Protein AF-A0A1C1CEC9-F1 (afdb_monomer)

Organism: NCBI:txid86049

Structure (mmCIF, N/CA/C/O backbone):
data_AF-A0A1C1CEC9-F1
#
_entry.id   AF-A0A1C1CEC9-F1
#
loop_
_atom_site.group_PDB
_atom_site.id
_atom_site.type_symbol
_atom_site.label_atom_id
_atom_site.label_alt_id
_atom_site.label_comp_id
_atom_site.label_asym_id
_atom_site.label_entity_id
_atom_site.label_seq_id
_atom_site.pdbx_PDB_ins_code
_atom_site.Cartn_x
_atom_site.Cartn_y
_atom_site.Cartn_z
_atom_site.occupancy
_atom_site.B_iso_or_equiv
_atom_site.auth_seq_id
_atom_site.auth_comp_id
_atom_site.auth_asym_id
_atom_site.auth_atom_id
_atom_site.pdbx_PDB_model_num
ATOM 1 N N . MET A 1 1 ? -12.506 20.560 -10.978 1.00 58.62 1 MET A N 1
ATOM 2 C CA . MET A 1 1 ? -11.175 20.614 -10.337 1.00 58.62 1 MET A CA 1
ATOM 3 C C . MET A 1 1 ? -11.280 20.771 -8.822 1.00 58.62 1 MET A C 1
ATOM 5 O O . MET A 1 1 ? -10.536 20.079 -8.155 1.00 58.62 1 MET A O 1
ATOM 9 N N . ALA A 1 2 ? -12.219 21.565 -8.280 1.00 67.81 2 ALA A N 1
ATOM 10 C CA . ALA A 1 2 ? -12.343 21.786 -6.827 1.00 67.81 2 ALA A CA 1
ATOM 11 C C . ALA A 1 2 ? -12.728 20.547 -5.975 1.00 67.81 2 ALA A C 1
ATOM 13 O O . ALA A 1 2 ? -12.206 20.386 -4.881 1.00 67.81 2 ALA A O 1
ATOM 14 N N . GLU A 1 3 ? -13.585 19.645 -6.470 1.00 74.62 3 GLU A N 1
ATOM 15 C CA . GLU A 1 3 ? -14.048 18.474 -5.686 1.00 74.62 3 GLU A CA 1
ATOM 16 C C . GLU A 1 3 ? -12.937 17.437 -5.412 1.00 74.62 3 GLU A C 1
ATOM 18 O O . GLU A 1 3 ? -12.853 16.847 -4.342 1.00 74.62 3 GLU A O 1
ATOM 23 N N . LEU A 1 4 ? -12.026 17.223 -6.370 1.00 76.94 4 LEU A N 1
ATOM 24 C CA . LEU A 1 4 ? -10.942 16.244 -6.204 1.00 76.94 4 LEU A CA 1
ATOM 25 C C . LEU A 1 4 ? -9.902 16.706 -5.177 1.00 76.94 4 LEU A C 1
ATOM 27 O O . LEU A 1 4 ? -9.299 15.876 -4.501 1.00 76.94 4 LEU A O 1
ATOM 31 N N . THR A 1 5 ? -9.684 18.018 -5.067 1.00 85.69 5 THR A N 1
ATOM 32 C CA . THR A 1 5 ? -8.756 18.585 -4.086 1.00 85.69 5 THR A CA 1
ATOM 33 C C . THR A 1 5 ? -9.317 18.493 -2.673 1.00 85.69 5 THR A C 1
ATOM 35 O O . THR A 1 5 ? -8.571 18.140 -1.767 1.00 85.69 5 THR A O 1
ATOM 38 N N . THR A 1 6 ? -10.625 18.711 -2.477 1.00 88.69 6 THR A N 1
ATOM 39 C CA . THR A 1 6 ? -11.244 18.614 -1.144 1.00 88.69 6 THR A CA 1
ATOM 40 C C . THR A 1 6 ? -11.177 17.199 -0.584 1.00 88.69 6 THR A C 1
ATOM 42 O O . THR A 1 6 ? -10.795 17.025 0.573 1.00 88.69 6 THR A O 1
ATOM 45 N N . ASP A 1 7 ? -11.459 16.183 -1.404 1.00 87.56 7 ASP A N 1
ATOM 46 C CA . ASP A 1 7 ? -11.375 14.783 -0.974 1.00 87.56 7 ASP A CA 1
ATOM 47 C C . ASP A 1 7 ? -9.942 14.398 -0.586 1.00 87.56 7 ASP A C 1
ATOM 49 O O . ASP A 1 7 ? -9.719 13.785 0.459 1.00 87.56 7 ASP A O 1
ATOM 53 N N . GLN A 1 8 ? -8.949 14.807 -1.385 1.00 89.44 8 GLN A N 1
ATOM 54 C CA . GLN A 1 8 ? -7.538 14.549 -1.081 1.00 89.44 8 GLN A CA 1
ATOM 55 C C . GLN A 1 8 ? -7.113 15.210 0.232 1.00 89.44 8 GLN A C 1
ATOM 57 O O . GLN A 1 8 ? -6.516 14.538 1.076 1.00 89.44 8 GLN A O 1
ATOM 62 N N . THR A 1 9 ? -7.485 16.472 0.458 1.00 92.81 9 THR A N 1
ATOM 63 C CA . THR A 1 9 ? -7.210 17.178 1.717 1.00 92.81 9 THR A CA 1
ATOM 64 C C . THR A 1 9 ? -7.820 16.448 2.912 1.00 92.81 9 THR A C 1
ATOM 66 O O . THR A 1 9 ? -7.120 16.205 3.894 1.00 92.81 9 THR A O 1
ATOM 69 N N . ILE A 1 10 ? -9.086 16.026 2.818 1.00 91.38 10 ILE A N 1
ATOM 70 C CA . ILE A 1 10 ? -9.760 15.278 3.890 1.00 91.38 10 ILE A CA 1
ATOM 71 C C . ILE A 1 10 ? -9.029 13.959 4.170 1.00 91.38 10 ILE A C 1
ATOM 73 O O . ILE A 1 10 ? -8.807 13.612 5.330 1.00 91.38 10 ILE A O 1
ATOM 77 N N . THR A 1 11 ? -8.615 13.223 3.134 1.00 93.38 11 THR A N 1
ATOM 78 C CA . THR A 1 11 ? -7.880 11.961 3.326 1.00 93.38 11 THR A CA 1
ATOM 79 C C . THR A 1 11 ? -6.485 12.157 3.920 1.00 93.38 11 THR A C 1
ATOM 81 O O . THR A 1 11 ? -6.081 11.333 4.741 1.00 93.38 11 THR A O 1
ATOM 84 N N . SER A 1 12 ? -5.779 13.243 3.577 1.00 93.00 12 SER A N 1
ATOM 85 C CA . SER A 1 12 ? -4.485 13.586 4.189 1.00 93.00 12 SER A CA 1
ATOM 86 C C . SER A 1 12 ? -4.656 13.881 5.674 1.00 93.00 12 SER A C 1
ATOM 88 O O . SER A 1 12 ? -4.038 13.223 6.507 1.00 93.00 12 SER A O 1
ATOM 90 N N . GLN A 1 13 ? -5.598 14.769 6.012 1.00 93.94 13 GLN A N 1
ATOM 91 C CA . GLN A 1 13 ? -5.898 15.143 7.396 1.00 93.94 13 GLN A CA 1
ATOM 92 C C . GLN A 1 13 ? -6.341 13.936 8.237 1.00 93.94 13 GLN A C 1
ATOM 94 O O . GLN A 1 13 ? -5.916 13.776 9.382 1.00 93.94 13 GLN A O 1
ATOM 99 N N . LEU A 1 14 ? -7.163 13.043 7.674 1.00 91.94 14 LEU A N 1
ATOM 100 C CA . LEU A 1 14 ? -7.579 11.808 8.342 1.00 91.94 14 LEU A CA 1
ATOM 101 C C . LEU A 1 14 ? -6.413 10.825 8.532 1.00 91.94 14 LEU A C 1
ATOM 103 O O . LEU A 1 14 ? -6.375 10.112 9.536 1.00 91.94 14 LEU A O 1
ATOM 107 N N . GLY A 1 15 ? -5.477 10.774 7.581 1.00 92.56 15 GLY A N 1
ATOM 108 C CA . GLY A 1 15 ? -4.255 9.977 7.675 1.00 92.56 15 GLY A CA 1
ATOM 109 C C . GLY A 1 15 ? -3.323 10.478 8.777 1.00 92.56 15 GLY A C 1
ATOM 110 O O . GLY A 1 15 ? -2.885 9.686 9.612 1.00 92.56 15 GLY A O 1
ATOM 111 N N . GLU A 1 16 ? -3.087 11.788 8.825 1.00 93.75 16 GLU A N 1
ATOM 112 C CA . GLU A 1 16 ? -2.254 12.464 9.828 1.00 93.75 16 GLU A CA 1
ATOM 113 C C . GLU A 1 16 ? -2.817 12.306 11.248 1.00 93.75 16 GLU A C 1
ATOM 115 O O . GLU A 1 16 ? -2.098 11.923 12.170 1.00 93.75 16 GLU A O 1
ATOM 120 N N . ALA A 1 17 ? -4.125 12.507 11.430 1.00 92.69 17 ALA A N 1
ATOM 121 C CA . ALA A 1 17 ? -4.803 12.341 12.717 1.00 92.69 17 ALA A CA 1
ATOM 122 C C . ALA A 1 17 ? -5.258 10.889 12.996 1.00 92.69 17 ALA A C 1
ATOM 124 O O . ALA A 1 17 ? -6.002 10.630 13.948 1.00 92.69 17 ALA A O 1
ATOM 125 N N . GLY A 1 18 ? -4.813 9.914 12.197 1.00 92.69 18 GLY A N 1
ATOM 126 C CA . GLY A 1 18 ? -5.299 8.534 12.250 1.00 92.69 18 GLY A CA 1
ATOM 127 C C . GLY A 1 18 ? -5.099 7.848 13.606 1.00 92.69 18 GLY A C 1
ATOM 128 O O . GLY A 1 18 ? -5.975 7.112 14.060 1.00 92.69 18 GLY A O 1
ATOM 129 N N . GLU A 1 19 ? -3.982 8.096 14.292 1.00 91.88 19 GLU A N 1
ATOM 130 C CA . GLU A 1 19 ? -3.723 7.541 15.631 1.00 91.88 19 GLU A CA 1
ATOM 131 C C . GLU A 1 19 ? -4.646 8.148 16.704 1.00 91.88 19 GLU A C 1
ATOM 133 O O . GLU A 1 19 ? -5.188 7.432 17.555 1.00 91.88 19 GLU A O 1
ATOM 138 N N . LEU A 1 20 ? -4.907 9.455 16.616 1.00 92.88 20 LEU A N 1
ATOM 139 C CA . LEU A 1 20 ? -5.830 10.162 17.502 1.00 92.88 20 LEU A CA 1
ATOM 140 C C . LEU A 1 20 ? -7.266 9.646 17.330 1.00 92.88 20 LEU A C 1
ATOM 142 O O . LEU A 1 20 ? -7.949 9.350 18.312 1.00 92.88 20 LEU A O 1
ATOM 146 N N . PHE A 1 21 ? -7.722 9.476 16.089 1.00 89.69 21 PHE A N 1
ATOM 147 C CA . PHE A 1 21 ? -9.071 8.978 15.820 1.00 89.69 21 PHE A CA 1
ATOM 148 C C . PHE A 1 21 ? -9.243 7.499 16.167 1.00 89.69 21 PHE A C 1
ATOM 150 O O . PHE A 1 21 ? -10.310 7.109 16.631 1.00 89.69 21 PHE A O 1
ATOM 157 N N . ARG A 1 22 ? -8.204 6.670 16.007 1.00 89.31 22 ARG A N 1
ATOM 158 C CA . ARG A 1 22 ? -8.244 5.254 16.418 1.00 89.31 22 ARG A CA 1
ATOM 159 C C . ARG A 1 22 ? -8.289 5.072 17.935 1.00 89.31 22 ARG A C 1
ATOM 161 O O . ARG A 1 22 ? -8.840 4.078 18.399 1.00 89.31 22 ARG A O 1
ATOM 168 N N . SER A 1 23 ? -7.698 5.992 18.696 1.00 91.81 23 SER A N 1
ATOM 169 C CA . SER A 1 23 ? -7.693 5.944 20.165 1.00 91.81 23 SER A CA 1
ATOM 170 C C . SER A 1 23 ? -8.925 6.601 20.799 1.00 91.81 23 SER A C 1
ATOM 172 O O . SER A 1 23 ? -9.301 6.251 21.919 1.00 91.81 23 SER A O 1
ATOM 174 N N . THR A 1 24 ? -9.584 7.516 20.088 1.00 92.25 24 THR A N 1
ATOM 175 C CA . THR A 1 24 ? -10.767 8.229 20.579 1.00 92.25 24 THR A CA 1
ATOM 176 C C . THR A 1 24 ? -12.038 7.412 20.350 1.00 92.25 24 THR A C 1
ATOM 178 O O . THR A 1 24 ? -12.354 7.023 19.230 1.00 92.25 24 THR A O 1
ATOM 181 N N . VAL A 1 25 ? -12.824 7.195 21.407 1.00 87.62 25 VAL A N 1
ATOM 182 C CA . VAL A 1 25 ? -14.149 6.562 21.313 1.00 87.62 25 VAL A CA 1
ATOM 183 C C . VAL A 1 25 ? -15.225 7.631 21.464 1.00 87.62 25 VAL A C 1
ATOM 185 O O . VAL A 1 25 ? -15.302 8.299 22.494 1.00 87.62 25 VAL A O 1
ATOM 188 N N . ALA A 1 26 ? -16.079 7.778 20.452 1.00 84.94 26 ALA A N 1
ATOM 189 C CA . ALA A 1 26 ? -17.233 8.664 20.520 1.00 84.94 26 ALA A CA 1
ATOM 190 C C . ALA A 1 26 ? -18.387 7.984 21.276 1.00 84.94 26 ALA A C 1
ATOM 192 O O . ALA A 1 26 ? -18.840 6.903 20.902 1.00 84.94 26 ALA A O 1
ATOM 193 N N . PHE A 1 27 ? -18.888 8.633 22.326 1.00 85.56 27 PHE A N 1
ATOM 194 C CA . PHE A 1 27 ? -20.103 8.236 23.035 1.00 85.56 27 PHE A CA 1
ATOM 195 C C . PHE A 1 27 ? -21.001 9.464 23.239 1.00 85.56 27 PHE A C 1
ATOM 197 O O . PHE A 1 27 ? -20.491 10.574 23.416 1.00 85.56 27 PHE A O 1
ATOM 204 N N . PRO A 1 28 ? -22.337 9.312 23.206 1.00 86.25 28 PRO A N 1
ATOM 205 C CA . PRO A 1 28 ? -23.231 10.433 23.455 1.00 86.25 28 PRO A CA 1
ATOM 206 C C . PRO A 1 28 ? -23.075 10.937 24.889 1.00 86.25 28 PRO A C 1
ATOM 208 O O . PRO A 1 28 ? -23.035 10.156 25.841 1.00 86.25 28 PRO A O 1
ATOM 211 N N . THR A 1 29 ? -23.027 12.257 25.057 1.00 86.50 29 THR A N 1
ATOM 212 C CA . THR A 1 29 ? -23.058 12.863 26.389 1.00 86.50 29 THR A CA 1
ATOM 213 C C . THR A 1 29 ? -24.444 12.681 27.024 1.00 86.50 29 THR A C 1
ATOM 215 O O . THR A 1 29 ? -25.443 12.572 26.308 1.00 86.50 29 THR A O 1
ATOM 218 N N . PRO A 1 30 ? -24.565 12.721 28.365 1.00 84.12 30 PRO A N 1
ATOM 219 C CA . PRO A 1 30 ? -25.863 12.631 29.047 1.00 84.12 30 PRO A CA 1
ATOM 220 C C . PRO A 1 30 ? -26.864 13.737 28.672 1.00 84.12 30 PRO A C 1
ATOM 222 O O . PRO A 1 30 ? -28.044 13.632 28.988 1.00 84.12 30 PRO A O 1
ATOM 225 N N . GLN A 1 31 ? -26.397 14.812 28.029 1.00 86.06 31 GLN A N 1
ATOM 226 C CA . GLN A 1 31 ? -27.228 15.921 27.555 1.00 86.06 31 GLN A CA 1
ATOM 227 C C . GLN A 1 31 ? -27.936 15.606 26.228 1.00 86.06 31 GLN A C 1
ATOM 229 O O . GLN A 1 31 ? -28.871 16.311 25.847 1.00 86.06 31 GLN A O 1
ATOM 234 N N . PHE A 1 32 ? -27.507 14.564 25.511 1.00 82.62 32 PHE A N 1
ATOM 235 C CA . PHE A 1 32 ? -28.117 14.176 24.248 1.00 82.62 32 PHE A CA 1
ATOM 236 C C . PHE A 1 32 ? -29.529 13.602 24.481 1.00 82.62 32 PHE A C 1
ATOM 238 O O . PHE A 1 32 ? -29.705 12.762 25.368 1.00 82.62 32 PHE A O 1
ATOM 245 N N . PRO A 1 33 ? -30.552 13.997 23.695 1.00 81.44 33 PRO A N 1
ATOM 246 C CA . PRO A 1 33 ? -31.927 13.532 23.875 1.00 81.44 33 PRO A CA 1
ATOM 247 C C . PRO A 1 33 ? -32.115 12.084 23.382 1.00 81.44 33 PRO A C 1
ATOM 249 O O . PRO A 1 33 ? -32.832 11.828 22.416 1.00 81.44 33 PRO A O 1
ATOM 252 N N . GLY A 1 34 ? -31.512 11.117 24.083 1.00 75.44 34 GLY A N 1
ATOM 253 C CA . GLY A 1 34 ? -31.409 9.714 23.665 1.00 75.44 34 GLY A CA 1
ATOM 254 C C . GLY A 1 34 ? -32.740 9.045 23.312 1.00 75.44 34 GLY A C 1
ATOM 255 O O . GLY A 1 34 ? -32.785 8.247 22.389 1.00 75.44 34 GLY A O 1
ATOM 256 N N . VAL A 1 35 ? -33.842 9.422 23.970 1.00 74.00 35 VAL A N 1
ATOM 257 C CA . VAL A 1 35 ? -35.174 8.842 23.704 1.00 74.00 35 VAL A CA 1
ATOM 258 C C . VAL A 1 35 ? -35.832 9.420 22.444 1.00 74.00 35 VAL A C 1
ATOM 260 O O . VAL A 1 35 ? -36.568 8.719 21.759 1.00 74.00 35 VAL A O 1
ATOM 263 N N . LYS A 1 36 ? -35.600 10.699 22.119 1.00 81.31 36 LYS A N 1
ATOM 264 C CA . LYS A 1 36 ? -36.272 11.358 20.981 1.00 81.31 36 LYS A CA 1
ATOM 265 C C . LYS A 1 36 ? -35.543 11.136 19.659 1.00 81.31 36 LYS A C 1
ATOM 267 O O . LYS A 1 36 ? -36.174 11.163 18.609 1.00 81.31 36 LYS A O 1
ATOM 272 N N . SER A 1 37 ? -34.230 10.939 19.711 1.00 82.44 37 SER A N 1
ATOM 273 C CA . SER A 1 37 ? -33.364 10.879 18.532 1.00 82.44 37 SER A CA 1
ATOM 274 C C . SER A 1 37 ? -32.510 9.614 18.476 1.00 82.44 37 SER A C 1
ATOM 276 O O . SER A 1 37 ? -31.443 9.635 17.866 1.00 82.44 37 SER A O 1
ATOM 278 N N . GLN A 1 38 ? -32.973 8.507 19.068 1.00 83.19 38 GLN A N 1
ATOM 279 C CA . GLN A 1 38 ? -32.252 7.229 19.044 1.00 83.19 38 GLN A CA 1
ATOM 280 C C . GLN A 1 38 ? -31.902 6.792 17.612 1.00 83.19 38 GLN A C 1
ATOM 282 O O . GLN A 1 38 ? -30.747 6.505 17.329 1.00 83.19 38 GLN A O 1
ATOM 287 N N . ASN A 1 39 ? -32.859 6.867 16.680 1.00 82.75 39 ASN A N 1
ATOM 288 C CA . ASN A 1 39 ? -32.632 6.488 15.279 1.00 82.75 39 ASN A CA 1
ATOM 289 C C . ASN A 1 39 ? -31.526 7.319 14.600 1.00 82.75 39 ASN A C 1
ATOM 291 O O . ASN A 1 39 ? -30.816 6.816 13.735 1.00 82.75 39 ASN A O 1
ATOM 295 N N . ILE A 1 40 ? -31.394 8.597 14.974 1.00 85.88 40 ILE A N 1
ATOM 296 C CA . ILE A 1 40 ? -30.361 9.492 14.431 1.00 85.88 40 ILE A CA 1
ATOM 297 C C . ILE A 1 40 ? -29.002 9.134 15.035 1.00 85.88 40 ILE A C 1
ATOM 299 O O . ILE A 1 40 ? -28.009 9.089 14.317 1.00 85.88 40 ILE A O 1
ATOM 303 N N . LEU A 1 41 ? -28.960 8.841 16.337 1.00 84.06 41 LEU A N 1
ATOM 304 C CA . LEU A 1 41 ? -27.749 8.382 17.009 1.00 84.06 41 LEU A CA 1
ATOM 305 C C . LEU A 1 41 ? -27.232 7.077 16.390 1.00 84.06 41 LEU A C 1
ATOM 307 O O . LEU A 1 41 ? -26.052 6.986 16.059 1.00 84.06 41 LEU A O 1
ATOM 311 N N . ASP A 1 42 ? -28.122 6.106 16.185 1.00 84.38 42 ASP A N 1
ATOM 312 C CA . ASP A 1 42 ? -27.783 4.814 15.590 1.00 84.38 42 ASP A CA 1
ATOM 313 C C . ASP A 1 42 ? -27.270 4.973 14.152 1.00 84.38 42 ASP A C 1
ATOM 315 O O . ASP A 1 42 ? -26.373 4.244 13.736 1.00 84.38 42 ASP A O 1
ATOM 319 N N . ALA A 1 43 ? -27.796 5.944 13.396 1.00 84.06 43 ALA A N 1
ATOM 320 C CA . ALA A 1 43 ? -27.306 6.262 12.057 1.00 84.06 43 ALA A CA 1
ATOM 321 C C . ALA A 1 43 ? -25.924 6.941 12.070 1.00 84.06 43 ALA A C 1
ATOM 323 O O . ALA A 1 43 ? -25.089 6.605 11.234 1.00 84.06 43 ALA A O 1
ATOM 324 N N . LEU A 1 44 ? -25.673 7.865 13.006 1.00 82.75 44 LEU A N 1
ATOM 325 C CA . LEU A 1 44 ? -24.417 8.625 13.102 1.00 82.75 44 LEU A CA 1
ATOM 326 C C . LEU A 1 44 ? -23.255 7.807 13.674 1.00 82.75 44 LEU A C 1
ATOM 328 O O . LEU A 1 44 ? -22.123 7.956 13.229 1.00 82.75 44 LEU A O 1
ATOM 332 N N . LEU A 1 45 ? -23.521 6.944 14.656 1.00 83.81 45 LEU A N 1
ATOM 333 C CA . LEU A 1 45 ? -22.504 6.097 15.291 1.00 83.81 45 LEU A CA 1
ATOM 334 C C . LEU A 1 45 ? -22.316 4.754 14.574 1.00 83.81 45 LEU A C 1
ATOM 336 O O . LEU A 1 45 ? -21.616 3.869 15.073 1.00 83.81 45 LEU A O 1
ATOM 340 N N . ARG A 1 46 ? -22.934 4.566 13.404 1.00 84.75 46 ARG A N 1
ATOM 341 C CA . ARG A 1 46 ? -22.788 3.337 12.631 1.00 84.75 46 ARG A CA 1
ATOM 342 C C . ARG A 1 46 ? -21.382 3.261 12.033 1.00 84.75 46 ARG A C 1
ATOM 344 O O . ARG A 1 46 ? -21.078 3.942 11.065 1.00 84.75 46 ARG A O 1
ATOM 351 N N . SER A 1 47 ? -20.559 2.347 12.540 1.00 81.81 47 SER A N 1
ATOM 352 C CA . SER A 1 47 ? -19.268 1.989 11.926 1.00 81.81 47 SER A CA 1
ATOM 353 C C . SER A 1 47 ? -19.399 1.008 10.754 1.00 81.81 47 SER A C 1
ATOM 355 O O . SER A 1 47 ? -18.420 0.715 10.071 1.00 81.81 47 SER A O 1
ATOM 357 N N . LYS A 1 48 ? -20.602 0.464 10.535 1.00 82.31 48 LYS A N 1
ATOM 358 C CA . LYS A 1 48 ? -20.878 -0.491 9.464 1.00 82.31 48 LYS A CA 1
ATOM 359 C C . LYS A 1 48 ? -20.885 0.217 8.110 1.00 82.31 48 LYS A C 1
ATOM 361 O O . LYS A 1 48 ? -21.676 1.147 7.904 1.00 82.31 48 LYS A O 1
ATOM 366 N N . PHE A 1 49 ? -20.048 -0.285 7.205 1.00 81.19 49 PHE A N 1
ATOM 367 C CA . PHE A 1 49 ? -19.996 0.117 5.806 1.00 81.19 49 PHE A CA 1
ATOM 368 C C . PHE A 1 49 ? -21.380 0.057 5.146 1.00 81.19 49 PHE A C 1
ATOM 370 O O . PHE A 1 49 ? -22.292 -0.649 5.586 1.00 81.19 49 PHE A O 1
ATOM 377 N N . GLU A 1 50 ? -21.557 0.825 4.076 1.00 85.44 50 GLU A N 1
ATOM 378 C CA . GLU A 1 50 ? -22.740 0.671 3.236 1.00 85.44 50 GLU A CA 1
ATOM 379 C C . GLU A 1 50 ? -22.744 -0.720 2.583 1.00 85.44 50 GLU A C 1
ATOM 381 O O . GLU A 1 50 ? -21.668 -1.220 2.249 1.00 85.44 50 GLU A O 1
ATOM 386 N N . PRO A 1 51 ? -23.916 -1.347 2.357 1.00 80.56 51 PRO A N 1
ATOM 387 C CA . PRO A 1 51 ? -23.987 -2.698 1.793 1.00 80.56 51 PRO A CA 1
ATOM 388 C C . PRO A 1 51 ? -23.172 -2.868 0.503 1.00 80.56 51 PRO A C 1
ATOM 390 O O . PRO A 1 51 ? -22.477 -3.864 0.340 1.00 80.56 51 PRO A O 1
ATOM 393 N N . ASN A 1 52 ? -23.177 -1.849 -0.363 1.00 85.31 52 ASN A N 1
ATOM 394 C CA . ASN A 1 52 ? -22.408 -1.853 -1.609 1.00 85.31 52 ASN A CA 1
ATOM 395 C C . ASN A 1 52 ? -20.891 -1.953 -1.363 1.00 85.31 52 ASN A C 1
ATOM 397 O O . ASN A 1 52 ? -20.186 -2.637 -2.097 1.00 85.31 52 ASN A O 1
ATOM 401 N N . ILE A 1 53 ? -20.391 -1.285 -0.320 1.00 89.06 53 ILE A N 1
ATOM 402 C CA . ILE A 1 53 ? -18.970 -1.286 0.038 1.00 89.06 53 ILE A CA 1
ATOM 403 C C . ILE A 1 53 ? -18.586 -2.643 0.641 1.00 89.06 53 ILE A C 1
ATOM 405 O O . ILE A 1 53 ? -17.504 -3.144 0.354 1.00 89.06 53 ILE A O 1
ATOM 409 N N . GLU A 1 54 ? -19.464 -3.272 1.432 1.00 90.75 54 GLU A N 1
ATOM 410 C CA . GLU A 1 54 ? -19.217 -4.619 1.974 1.00 90.75 54 GLU A CA 1
ATOM 411 C C . GLU A 1 54 ? -19.059 -5.659 0.860 1.00 90.75 54 GLU A C 1
ATOM 413 O O . GLU A 1 54 ? -18.134 -6.473 0.903 1.00 90.75 54 GLU A O 1
ATOM 418 N N . ASP A 1 55 ? -19.920 -5.597 -0.159 1.00 92.69 55 ASP A N 1
ATOM 419 C CA . ASP A 1 55 ? -19.825 -6.466 -1.331 1.00 92.69 55 ASP A CA 1
ATOM 420 C C . ASP A 1 55 ? -18.509 -6.237 -2.091 1.00 92.69 55 ASP A C 1
ATOM 422 O O . ASP A 1 55 ? -17.840 -7.204 -2.455 1.00 92.69 55 ASP A O 1
ATOM 426 N N . TRP A 1 56 ? -18.079 -4.980 -2.258 1.00 90.06 56 TRP A N 1
ATOM 427 C CA . TRP A 1 56 ? -16.798 -4.647 -2.895 1.00 90.06 56 TRP A CA 1
ATOM 428 C C . TRP A 1 56 ? -15.585 -5.111 -2.093 1.00 90.06 56 TRP A C 1
ATOM 430 O O . TRP A 1 56 ? -14.624 -5.615 -2.674 1.00 90.06 56 TRP A O 1
ATOM 440 N N . VAL A 1 57 ? -15.612 -4.968 -0.766 1.00 92.38 57 VAL A N 1
ATOM 441 C CA . VAL A 1 57 ? -14.541 -5.464 0.109 1.00 92.38 57 VAL A CA 1
ATOM 442 C C . VAL A 1 57 ? -14.446 -6.981 -0.011 1.00 92.38 57 VAL A C 1
ATOM 444 O O . VAL A 1 57 ? -13.357 -7.508 -0.226 1.00 92.38 57 VAL A O 1
ATOM 447 N N . LYS A 1 58 ? -15.582 -7.682 0.030 1.00 92.88 58 LYS A N 1
ATOM 448 C CA . LYS A 1 58 ? -15.635 -9.138 -0.118 1.00 92.88 58 LYS A CA 1
ATOM 449 C C . LYS A 1 58 ? -15.156 -9.603 -1.494 1.00 92.88 58 LYS A C 1
ATOM 451 O O . LYS A 1 58 ? -14.390 -10.560 -1.587 1.00 92.88 58 LYS A O 1
ATOM 456 N N . GLU A 1 59 ? -15.569 -8.926 -2.562 1.00 93.00 59 GLU A N 1
ATOM 457 C CA . GLU A 1 59 ? -15.086 -9.206 -3.915 1.00 93.00 59 GLU A CA 1
ATOM 458 C C . GLU A 1 59 ? -13.571 -8.970 -4.022 1.00 93.00 59 GLU A C 1
ATOM 460 O O . GLU A 1 59 ? -12.848 -9.808 -4.567 1.00 93.00 59 GLU A O 1
ATOM 465 N N . GLY A 1 60 ? -13.067 -7.879 -3.443 1.00 91.62 60 GLY A N 1
ATOM 466 C CA . GLY A 1 60 ? -11.639 -7.576 -3.372 1.00 91.62 60 GLY A CA 1
ATOM 467 C C . GLY A 1 60 ? -10.844 -8.643 -2.618 1.00 91.62 60 GLY A C 1
ATOM 468 O O . GLY A 1 60 ? -9.793 -9.085 -3.093 1.00 91.62 60 GLY A O 1
ATOM 469 N N . GLU A 1 61 ? -11.360 -9.117 -1.483 1.00 92.88 61 GLU A N 1
ATOM 470 C CA . GLU A 1 61 ? -10.780 -10.221 -0.713 1.00 92.88 61 GLU A CA 1
ATOM 471 C C . GLU A 1 61 ? -10.756 -11.530 -1.514 1.00 92.88 61 GLU A C 1
ATOM 473 O O . GLU A 1 61 ? -9.728 -12.215 -1.551 1.00 92.88 61 GLU A O 1
ATOM 478 N N . ASP A 1 62 ? -11.841 -11.858 -2.220 1.00 93.50 62 ASP A N 1
ATOM 479 C CA . ASP A 1 62 ? -11.927 -13.038 -3.083 1.00 93.50 62 ASP A CA 1
ATOM 480 C C . ASP A 1 62 ? -10.925 -12.970 -4.247 1.00 93.50 62 ASP A C 1
ATOM 482 O O . ASP A 1 62 ? -10.265 -13.968 -4.568 1.00 93.50 62 ASP A O 1
ATOM 486 N N . ILE A 1 63 ? -10.764 -11.801 -4.875 1.00 90.00 63 ILE A N 1
ATOM 487 C CA . ILE A 1 63 ? -9.766 -11.565 -5.929 1.00 90.00 63 ILE A CA 1
ATOM 488 C C . ILE A 1 63 ? -8.352 -11.732 -5.364 1.00 90.00 63 ILE A C 1
ATOM 490 O O . ILE A 1 63 ? -7.545 -12.467 -5.945 1.00 90.00 63 ILE A O 1
ATOM 494 N N . ALA A 1 64 ? -8.056 -11.131 -4.210 1.00 86.44 64 ALA A N 1
ATOM 495 C CA . ALA A 1 64 ? -6.757 -11.254 -3.553 1.00 86.44 64 ALA A CA 1
ATOM 496 C C . ALA A 1 64 ? -6.447 -12.716 -3.178 1.00 86.44 64 ALA A C 1
ATOM 498 O O . ALA A 1 64 ? -5.330 -13.199 -3.391 1.00 86.44 64 ALA A O 1
ATOM 499 N N . ALA A 1 65 ? -7.439 -13.464 -2.689 1.00 88.00 65 ALA A N 1
ATOM 500 C CA . ALA A 1 65 ? -7.305 -14.883 -2.373 1.00 88.00 65 ALA A CA 1
ATOM 501 C C . ALA A 1 65 ? -7.049 -15.742 -3.622 1.00 88.00 65 ALA A C 1
ATOM 503 O O . ALA A 1 65 ? -6.259 -16.688 -3.568 1.00 88.00 65 ALA A O 1
ATOM 504 N N . ARG A 1 66 ? -7.677 -15.423 -4.762 1.00 87.94 66 ARG A N 1
ATOM 505 C CA . ARG A 1 66 ? -7.409 -16.088 -6.051 1.00 87.94 66 ARG A CA 1
ATOM 506 C C . ARG A 1 66 ? -6.002 -15.786 -6.555 1.00 87.94 66 ARG A C 1
ATOM 508 O O . ARG A 1 66 ? -5.309 -16.715 -6.958 1.00 87.94 66 ARG A O 1
ATOM 515 N N . GLN A 1 67 ? -5.554 -14.533 -6.475 1.00 83.75 67 GLN A N 1
ATOM 516 C CA . GLN A 1 67 ? -4.201 -14.135 -6.879 1.00 83.75 67 GLN A CA 1
ATOM 517 C C . GLN A 1 67 ? -3.125 -14.843 -6.047 1.00 83.75 67 GLN A C 1
ATOM 519 O O . GLN A 1 67 ? -2.172 -15.373 -6.614 1.00 83.75 67 GLN A O 1
ATOM 524 N N . ARG A 1 68 ? -3.313 -14.964 -4.726 1.00 80.00 68 ARG A N 1
ATOM 525 C CA . ARG A 1 68 ? -2.391 -15.702 -3.838 1.00 80.00 68 ARG A CA 1
ATOM 526 C C . ARG A 1 68 ? -2.271 -17.196 -4.166 1.00 80.00 68 ARG A C 1
ATOM 528 O O . ARG A 1 68 ? -1.255 -17.796 -3.837 1.00 80.00 68 ARG A O 1
ATOM 535 N N . LYS A 1 69 ? -3.288 -17.805 -4.791 1.00 80.50 69 LYS A N 1
ATOM 536 C CA . LYS A 1 69 ? -3.263 -19.218 -5.224 1.00 80.50 69 LYS A CA 1
ATOM 537 C C . LYS A 1 69 ? -2.518 -19.432 -6.542 1.00 80.50 69 LYS A C 1
ATOM 539 O O . LYS A 1 69 ? -2.183 -20.571 -6.860 1.00 80.50 69 LYS A O 1
ATOM 544 N N . THR A 1 70 ? -2.292 -18.378 -7.326 1.00 77.88 70 THR A N 1
ATOM 545 C CA . THR A 1 70 ? -1.537 -18.499 -8.576 1.00 77.88 70 THR A CA 1
ATOM 546 C C . THR A 1 70 ? -0.070 -18.806 -8.267 1.00 77.88 70 THR A C 1
ATOM 548 O O . THR A 1 70 ? 0.523 -18.238 -7.355 1.00 77.88 70 THR A O 1
ATOM 551 N N . THR A 1 71 ? 0.524 -19.745 -9.004 1.00 62.81 71 THR A N 1
ATOM 552 C CA . THR A 1 71 ? 1.911 -20.202 -8.797 1.00 62.81 71 THR A CA 1
ATOM 553 C C . THR A 1 71 ? 2.953 -19.135 -9.126 1.00 62.81 71 THR A C 1
ATOM 555 O O . THR A 1 71 ? 4.114 -19.260 -8.738 1.00 62.81 71 THR A O 1
ATOM 558 N N . SER A 1 72 ? 2.559 -18.077 -9.834 1.00 67.44 72 SER A N 1
ATOM 559 C CA . SER A 1 72 ? 3.376 -16.891 -10.044 1.00 67.44 72 SER A CA 1
ATOM 560 C C . SER A 1 72 ? 3.419 -16.076 -8.757 1.00 67.44 72 SER A C 1
ATOM 562 O O . SER A 1 72 ? 2.581 -15.206 -8.520 1.00 67.44 72 SER A O 1
ATOM 564 N N . ARG A 1 73 ? 4.419 -16.358 -7.920 1.00 72.06 73 ARG A N 1
ATOM 565 C CA . ARG A 1 73 ? 4.808 -15.472 -6.826 1.00 72.06 73 ARG A CA 1
ATOM 566 C C . ARG A 1 73 ? 5.244 -14.142 -7.446 1.00 72.06 73 ARG A C 1
ATOM 568 O O . ARG A 1 73 ? 6.351 -14.039 -7.964 1.00 72.06 73 ARG A O 1
ATOM 575 N N . GLY A 1 74 ? 4.338 -13.167 -7.466 1.00 79.44 74 GLY A N 1
ATOM 576 C CA . GLY A 1 74 ? 4.652 -11.803 -7.882 1.00 79.44 74 GLY A CA 1
ATOM 577 C C . GLY A 1 74 ? 5.712 -11.162 -6.980 1.00 79.44 74 GLY A C 1
ATOM 578 O O . GLY A 1 74 ? 6.143 -11.760 -5.991 1.00 79.44 74 GLY A O 1
ATOM 579 N N . LEU A 1 75 ? 6.097 -9.926 -7.312 1.00 84.06 75 LEU A N 1
ATOM 580 C CA . LEU A 1 75 ? 6.989 -9.110 -6.481 1.00 84.06 75 LEU A CA 1
ATOM 581 C C . LEU A 1 75 ? 6.457 -9.024 -5.044 1.00 84.06 75 LEU A C 1
ATOM 583 O O . LEU A 1 75 ? 5.238 -8.893 -4.834 1.00 84.06 75 LEU A O 1
ATOM 587 N N . SER A 1 76 ? 7.365 -9.083 -4.069 1.00 88.25 76 SER A N 1
ATOM 588 C CA . SER A 1 76 ? 7.040 -8.814 -2.668 1.00 88.25 76 SER A CA 1
ATOM 589 C C . SER A 1 76 ? 6.461 -7.406 -2.506 1.00 88.25 76 SER A C 1
ATOM 591 O O . SER A 1 76 ? 6.611 -6.549 -3.376 1.00 88.25 76 SER A O 1
ATOM 593 N N . GLU A 1 77 ? 5.750 -7.158 -1.407 1.00 87.69 77 GLU A N 1
ATOM 594 C CA . GLU A 1 77 ? 5.160 -5.840 -1.151 1.00 87.69 77 GLU A CA 1
ATOM 595 C C . GLU A 1 77 ? 6.229 -4.742 -1.065 1.00 87.69 77 GLU A C 1
ATOM 597 O O . GLU A 1 77 ? 6.043 -3.670 -1.632 1.00 87.69 77 GLU A O 1
ATOM 602 N N . SER A 1 78 ? 7.386 -5.044 -0.469 1.00 92.19 78 SER A N 1
ATOM 603 C CA . SER A 1 78 ? 8.528 -4.128 -0.414 1.00 92.19 78 SER A CA 1
ATOM 604 C C . SER A 1 78 ? 9.119 -3.838 -1.795 1.00 92.19 78 SER A C 1
ATOM 606 O O . SER A 1 78 ? 9.282 -2.672 -2.133 1.00 92.19 78 SER A O 1
ATOM 608 N N . GLU A 1 79 ? 9.369 -4.863 -2.620 1.00 93.38 79 GLU A N 1
ATOM 609 C CA . GLU A 1 79 ? 9.889 -4.680 -3.990 1.00 93.38 79 GLU A CA 1
ATOM 610 C C . GLU A 1 79 ? 8.890 -3.924 -4.875 1.00 93.38 79 GLU A C 1
ATOM 612 O O . GLU A 1 79 ? 9.271 -3.118 -5.719 1.00 93.38 79 GLU A O 1
ATOM 617 N N . ARG A 1 80 ? 7.586 -4.161 -4.683 1.00 92.56 80 ARG A N 1
ATOM 618 C CA . ARG A 1 80 ? 6.534 -3.436 -5.401 1.00 92.56 80 ARG A CA 1
ATOM 619 C C .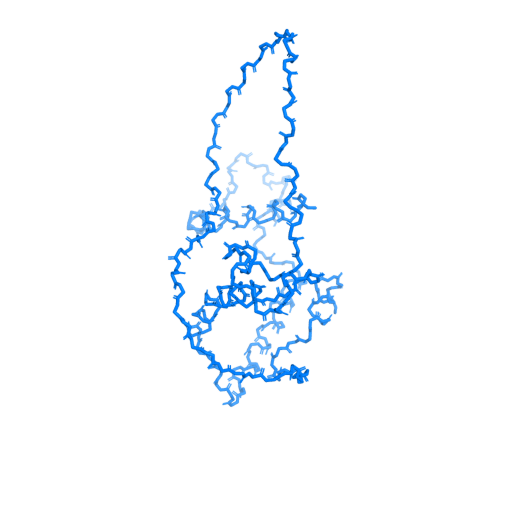 ARG A 1 80 ? 6.491 -1.969 -4.986 1.00 92.56 80 ARG A C 1
ATOM 621 O O . ARG A 1 80 ? 6.339 -1.115 -5.852 1.00 92.56 80 ARG A O 1
ATOM 628 N N . ASN A 1 81 ? 6.622 -1.681 -3.694 1.00 93.69 81 ASN A N 1
ATOM 629 C CA . ASN A 1 81 ? 6.677 -0.310 -3.197 1.00 93.69 81 ASN A CA 1
ATOM 630 C C . ASN A 1 81 ? 7.924 0.407 -3.719 1.00 93.69 81 ASN A C 1
ATOM 632 O O . ASN A 1 81 ? 7.803 1.516 -4.220 1.00 93.69 81 ASN A O 1
ATOM 636 N N . GLU A 1 82 ? 9.089 -0.240 -3.698 1.00 95.19 82 GLU A N 1
ATOM 637 C CA . GLU A 1 82 ? 10.322 0.298 -4.285 1.00 95.19 82 GLU A CA 1
ATOM 638 C C . GLU A 1 82 ? 10.152 0.602 -5.783 1.00 95.19 82 GLU A C 1
ATOM 640 O O . GLU A 1 82 ? 10.499 1.692 -6.242 1.00 95.19 82 GLU A O 1
ATOM 645 N N . LEU A 1 83 ? 9.520 -0.307 -6.535 1.00 94.75 83 LEU A N 1
ATOM 646 C CA . LEU A 1 83 ? 9.207 -0.092 -7.948 1.00 94.75 83 LEU A CA 1
ATOM 647 C C . LEU A 1 83 ? 8.280 1.116 -8.158 1.00 94.75 83 LEU A C 1
ATOM 649 O O . LEU A 1 83 ? 8.517 1.908 -9.069 1.00 94.75 83 LEU A O 1
ATOM 653 N N . TRP A 1 84 ? 7.247 1.277 -7.325 1.00 93.94 84 TRP A N 1
ATOM 654 C CA . TRP A 1 84 ? 6.332 2.422 -7.399 1.00 93.94 84 TRP A CA 1
ATOM 655 C C . TRP A 1 84 ? 6.966 3.741 -6.958 1.00 93.94 84 TRP A C 1
ATOM 657 O O . TRP A 1 84 ? 6.561 4.779 -7.467 1.00 93.94 84 TRP A O 1
ATOM 667 N N . GLN A 1 85 ? 7.969 3.721 -6.080 1.00 94.75 85 GLN A N 1
ATOM 668 C CA . GLN A 1 85 ? 8.745 4.916 -5.734 1.00 94.75 85 GLN A CA 1
ATOM 669 C C . GLN A 1 85 ? 9.696 5.322 -6.869 1.00 94.75 85 GLN A C 1
ATOM 671 O O . GLN A 1 85 ? 9.853 6.505 -7.161 1.00 94.75 85 GLN A O 1
ATOM 676 N N . TRP A 1 86 ? 10.289 4.350 -7.571 1.00 94.50 86 TRP A N 1
ATOM 677 C CA . TRP A 1 86 ? 11.159 4.611 -8.723 1.00 94.50 86 TRP A CA 1
ATOM 678 C C . TRP A 1 86 ? 10.389 5.046 -9.983 1.00 94.50 86 TRP A C 1
ATOM 680 O O . TRP A 1 86 ? 10.857 5.903 -10.743 1.00 94.50 86 TRP A O 1
ATOM 690 N N . ALA A 1 87 ? 9.206 4.469 -10.221 1.00 93.31 87 ALA A N 1
ATOM 691 C CA . ALA A 1 87 ? 8.465 4.619 -11.473 1.00 93.31 87 ALA A CA 1
ATOM 692 C C . ALA A 1 87 ? 8.182 6.081 -11.884 1.00 93.31 87 ALA A C 1
ATOM 694 O O . ALA A 1 87 ? 8.417 6.395 -13.053 1.00 93.31 87 ALA A O 1
ATOM 695 N N . PRO A 1 88 ? 7.753 7.001 -10.995 1.00 92.06 88 PRO A N 1
ATOM 696 C CA . PRO A 1 88 ? 7.544 8.402 -11.355 1.00 92.06 88 PRO A CA 1
ATOM 697 C C . PRO A 1 88 ? 8.818 9.095 -11.848 1.00 92.06 88 PRO A C 1
ATOM 699 O O . PRO A 1 88 ? 8.784 9.797 -12.857 1.00 92.06 88 PRO A O 1
ATOM 702 N N . GLY A 1 89 ? 9.963 8.867 -11.195 1.00 91.31 89 GLY A N 1
ATOM 703 C CA . GLY A 1 89 ? 11.240 9.470 -11.594 1.00 91.31 89 GLY A CA 1
ATOM 704 C C . GLY A 1 89 ? 11.719 8.966 -12.957 1.00 91.31 89 GLY A C 1
ATOM 705 O O . GLY A 1 89 ? 12.145 9.750 -13.813 1.00 91.31 89 GLY A O 1
ATOM 706 N N . ALA A 1 90 ? 11.576 7.664 -13.203 1.00 91.50 90 ALA A N 1
ATOM 707 C CA . ALA A 1 90 ? 11.907 7.055 -14.487 1.00 91.50 90 ALA A CA 1
ATOM 708 C C . ALA A 1 90 ? 10.966 7.510 -15.610 1.00 91.50 90 ALA A C 1
ATOM 710 O O . ALA A 1 90 ? 11.430 7.868 -16.696 1.00 91.50 90 ALA A O 1
ATOM 711 N N . ALA A 1 91 ? 9.660 7.564 -15.338 1.00 89.38 91 ALA A N 1
ATOM 712 C CA . ALA A 1 91 ? 8.654 8.059 -16.271 1.00 89.38 91 ALA A CA 1
ATOM 713 C C . ALA A 1 91 ? 8.899 9.533 -16.623 1.00 89.38 91 ALA A C 1
ATOM 715 O O . ALA A 1 91 ? 8.922 9.880 -17.801 1.00 89.38 91 ALA A O 1
ATOM 716 N N . ASN A 1 92 ? 9.191 10.382 -15.634 1.00 88.44 92 ASN A N 1
ATOM 717 C CA . ASN A 1 92 ? 9.549 11.785 -15.850 1.00 88.44 92 ASN A CA 1
ATOM 718 C C . ASN A 1 92 ? 10.847 11.934 -16.662 1.00 88.44 92 ASN A C 1
ATOM 720 O O . ASN A 1 92 ? 10.949 12.794 -17.539 1.00 88.44 92 ASN A O 1
ATOM 724 N N . SER A 1 93 ? 11.838 11.075 -16.419 1.00 85.44 93 SER A N 1
ATOM 725 C CA . SER A 1 93 ? 13.097 11.067 -17.174 1.00 85.44 93 SER A CA 1
ATOM 726 C C . SER A 1 93 ? 12.902 10.657 -18.633 1.00 85.44 93 SER A C 1
ATOM 728 O O . SER A 1 93 ? 13.544 11.222 -19.519 1.00 85.44 93 SER A O 1
ATOM 730 N N . ALA A 1 94 ? 12.020 9.692 -18.898 1.00 83.81 94 ALA A N 1
ATOM 731 C CA . ALA A 1 94 ? 11.649 9.292 -20.252 1.00 83.81 94 ALA A CA 1
ATOM 732 C C . ALA A 1 94 ? 10.819 10.382 -20.946 1.00 83.81 94 ALA A C 1
ATOM 734 O O . ALA A 1 94 ? 11.130 10.769 -22.071 1.00 83.81 94 ALA A O 1
ATOM 735 N N . ALA A 1 95 ? 9.840 10.952 -20.239 1.00 83.62 95 ALA A N 1
ATOM 736 C CA . ALA A 1 95 ? 9.010 12.057 -20.702 1.00 83.62 95 ALA A CA 1
ATOM 737 C C . ALA A 1 95 ? 9.852 13.247 -21.175 1.00 83.62 95 ALA A C 1
ATOM 739 O O . ALA A 1 95 ? 9.590 13.806 -22.234 1.00 83.62 95 ALA A O 1
ATOM 740 N N . ARG A 1 96 ? 10.906 13.624 -20.445 1.00 78.06 96 ARG A N 1
ATOM 741 C CA . ARG A 1 96 ? 11.786 14.745 -20.831 1.00 78.06 96 ARG A CA 1
ATOM 742 C C . ARG A 1 96 ? 12.542 14.522 -22.146 1.00 78.06 96 ARG A C 1
ATOM 744 O O . ARG A 1 96 ? 12.930 15.505 -22.773 1.00 78.06 96 ARG A O 1
ATOM 751 N N . ARG A 1 97 ? 12.752 13.264 -22.548 1.00 77.25 97 ARG A N 1
ATOM 752 C CA . ARG A 1 97 ? 13.443 12.872 -23.791 1.00 77.25 97 ARG A CA 1
ATOM 753 C C . ARG A 1 97 ? 12.500 12.723 -24.979 1.00 77.25 97 ARG A C 1
ATOM 755 O O . ARG A 1 97 ? 12.974 12.532 -26.091 1.00 77.25 97 ARG A O 1
ATOM 762 N N . GLN A 1 98 ? 11.189 12.757 -24.758 1.00 75.75 98 GLN A N 1
ATOM 763 C CA . GLN A 1 98 ? 10.217 12.644 -25.832 1.00 75.75 98 GLN A CA 1
ATOM 764 C C . GLN A 1 98 ? 9.837 14.030 -26.351 1.00 75.75 98 GLN A C 1
ATOM 766 O O . GLN A 1 98 ? 9.699 14.993 -25.593 1.00 75.75 98 GLN A O 1
ATOM 771 N N . THR A 1 99 ? 9.663 14.129 -27.663 1.00 66.50 99 THR A N 1
ATOM 772 C CA . THR A 1 99 ? 9.058 15.282 -28.318 1.00 66.50 99 THR A CA 1
ATOM 773 C C . THR A 1 99 ? 7.550 15.200 -28.082 1.00 66.50 99 THR A C 1
ATOM 775 O O . THR A 1 99 ? 6.849 14.395 -28.692 1.00 66.50 99 THR A O 1
ATOM 778 N N . TRP A 1 100 ? 7.029 15.980 -27.132 1.00 72.38 100 TRP A N 1
ATOM 779 C CA . TRP A 1 100 ? 5.595 16.036 -26.790 1.00 72.38 100 TRP A CA 1
ATOM 780 C C . TRP A 1 100 ? 4.766 16.744 -27.882 1.00 72.38 100 TRP A C 1
ATOM 782 O O . TRP A 1 100 ? 3.996 17.654 -27.601 1.00 72.38 100 TRP A O 1
ATOM 792 N N . GLY A 1 101 ? 4.963 16.373 -29.150 1.00 71.19 101 GLY A N 1
ATOM 793 C CA . GLY A 1 101 ? 4.411 17.071 -30.315 1.00 71.19 101 GLY A CA 1
ATOM 794 C C . GLY A 1 101 ? 5.150 18.360 -30.700 1.00 71.19 101 GLY A C 1
ATOM 795 O O . GLY A 1 101 ? 4.704 19.045 -31.612 1.00 71.19 101 GLY A O 1
ATOM 796 N N . GLY A 1 102 ? 6.262 18.685 -30.028 1.00 70.19 102 GLY A N 1
ATOM 797 C CA . GLY A 1 102 ? 7.153 19.796 -30.380 1.00 70.19 102 GLY A CA 1
ATOM 798 C C . GLY A 1 102 ? 8.400 19.343 -31.145 1.00 70.19 102 GLY A C 1
ATOM 799 O O . GLY A 1 102 ? 8.780 18.176 -31.080 1.00 70.19 102 GLY A O 1
ATOM 800 N N . ASP A 1 103 ? 9.059 20.277 -31.831 1.00 68.00 103 ASP A N 1
ATOM 801 C CA . ASP A 1 103 ? 10.283 20.003 -32.606 1.00 68.00 103 ASP A CA 1
ATOM 802 C C . ASP A 1 103 ? 11.499 19.660 -31.724 1.00 68.00 103 ASP A C 1
ATOM 804 O O . ASP A 1 103 ? 12.438 19.007 -32.183 1.00 68.00 103 ASP A O 1
ATOM 808 N N . TYR A 1 104 ? 11.460 20.070 -30.451 1.00 62.84 104 TYR A N 1
ATOM 809 C CA . TYR A 1 104 ? 12.511 19.846 -29.462 1.00 62.84 104 TYR A CA 1
ATOM 810 C C . TYR A 1 104 ? 11.974 19.073 -28.259 1.00 62.84 104 TYR A C 1
ATOM 812 O O . TYR A 1 104 ? 10.837 19.253 -27.812 1.00 62.84 104 TYR A O 1
ATOM 820 N N . THR A 1 105 ? 12.814 18.215 -27.698 1.00 73.06 105 THR A N 1
ATOM 821 C CA . THR A 1 105 ? 12.560 17.591 -26.399 1.00 73.06 105 THR A CA 1
ATOM 822 C C . THR A 1 105 ? 12.728 18.630 -25.284 1.00 73.06 105 THR A C 1
ATOM 824 O O . THR A 1 105 ? 13.507 19.577 -25.402 1.00 73.06 105 THR A O 1
ATOM 827 N N . ARG A 1 106 ? 12.036 18.458 -24.149 1.00 69.25 106 ARG A N 1
ATOM 828 C CA . ARG A 1 106 ? 12.188 19.375 -22.998 1.00 69.25 106 ARG A CA 1
ATOM 829 C C . ARG A 1 106 ? 13.635 19.409 -22.485 1.00 69.25 106 ARG A C 1
ATOM 831 O O . ARG A 1 106 ? 14.089 20.437 -21.991 1.00 69.25 106 ARG A O 1
ATOM 838 N N . ALA A 1 107 ? 14.357 18.293 -22.614 1.00 70.62 107 ALA A N 1
ATOM 839 C CA . ALA A 1 107 ? 15.782 18.217 -22.312 1.00 70.62 107 ALA A CA 1
ATOM 840 C C . ALA A 1 107 ? 16.639 19.063 -23.272 1.00 70.62 107 ALA A C 1
ATOM 842 O O . ALA A 1 107 ? 17.551 19.745 -22.814 1.00 70.62 107 ALA A O 1
ATOM 843 N N . GLU A 1 108 ? 16.333 19.063 -24.571 1.00 73.19 108 GLU A N 1
ATOM 844 C CA . GLU A 1 108 ? 17.023 19.900 -25.565 1.00 73.19 108 GLU A CA 1
ATOM 845 C C . GLU A 1 108 ? 16.741 21.389 -25.354 1.00 73.19 108 GLU A C 1
ATOM 847 O O . GLU A 1 108 ? 17.662 22.194 -25.441 1.00 73.19 108 GLU A O 1
ATOM 852 N N . MET A 1 109 ? 15.510 21.758 -24.985 1.00 71.50 109 MET A N 1
ATOM 853 C CA . MET A 1 109 ? 15.184 23.146 -24.637 1.00 71.50 109 MET A CA 1
ATOM 854 C C . MET A 1 109 ? 16.018 23.655 -23.454 1.00 71.50 109 MET A C 1
ATOM 856 O O . MET A 1 109 ? 16.543 24.762 -23.504 1.00 71.50 109 MET A O 1
ATOM 860 N N . GLN A 1 110 ? 16.174 22.844 -22.402 1.00 72.00 110 GLN A N 1
ATOM 861 C CA . GLN A 1 110 ? 16.965 23.222 -21.226 1.00 72.00 110 GLN A CA 1
ATOM 862 C C . GLN A 1 110 ? 18.479 23.176 -21.491 1.00 72.00 110 GLN A C 1
ATOM 864 O O . GLN A 1 110 ? 19.239 23.922 -20.879 1.00 72.00 110 GLN A O 1
ATOM 869 N N . GLY A 1 111 ? 18.923 22.275 -22.371 1.00 72.75 111 GLY A N 1
ATOM 870 C CA . GLY A 1 111 ? 20.329 22.075 -22.728 1.00 72.75 111 GLY A CA 1
ATOM 871 C C . GLY A 1 111 ? 20.874 23.069 -23.754 1.00 72.75 111 GLY A C 1
ATOM 872 O O . GLY A 1 111 ? 22.057 22.981 -24.088 1.00 72.75 111 GLY A O 1
ATOM 873 N N . GLY A 1 112 ? 20.034 23.982 -24.247 1.00 69.44 112 GLY A N 1
ATOM 874 C CA . GLY A 1 112 ? 20.387 24.963 -25.265 1.00 69.44 112 GLY A CA 1
ATOM 875 C C . GLY A 1 112 ? 20.557 24.365 -26.666 1.00 69.44 112 GLY A C 1
ATOM 876 O O . GLY A 1 112 ? 20.619 23.151 -26.873 1.00 69.44 112 GLY A O 1
ATOM 877 N N . ILE A 1 113 ? 20.672 25.256 -27.654 1.00 63.03 113 ILE A N 1
ATOM 878 C CA . ILE A 1 113 ? 20.708 24.946 -29.099 1.00 63.03 113 ILE A CA 1
ATOM 879 C C . ILE A 1 113 ? 21.886 24.020 -29.475 1.00 63.03 113 ILE A C 1
ATOM 881 O O . ILE A 1 113 ? 21.874 23.363 -30.517 1.00 63.03 113 ILE A O 1
ATOM 885 N N . GLU A 1 114 ? 22.911 23.934 -28.627 1.00 67.88 114 GLU A N 1
ATOM 886 C CA . GLU A 1 114 ? 24.113 23.131 -28.86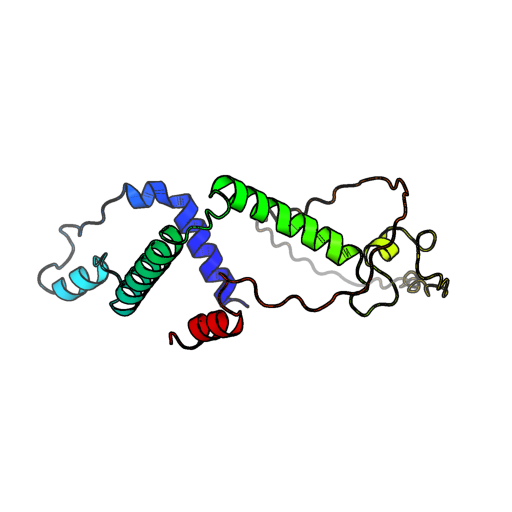5 1.00 67.88 114 GLU A CA 1
ATOM 887 C C . GLU A 1 114 ? 23.873 21.617 -28.760 1.00 67.88 114 GLU A C 1
ATOM 889 O O . GLU A 1 114 ? 24.570 20.849 -29.425 1.00 67.88 114 GLU A O 1
ATOM 894 N N . ASN A 1 115 ? 22.874 21.187 -27.983 1.00 67.56 115 ASN A N 1
ATOM 895 C CA . ASN A 1 115 ? 22.664 19.780 -27.623 1.00 67.56 115 ASN A CA 1
ATOM 896 C C . ASN A 1 115 ? 21.484 19.105 -28.349 1.00 67.56 115 ASN A C 1
ATOM 898 O O . ASN A 1 115 ? 21.046 18.030 -27.939 1.00 67.56 115 ASN A O 1
ATOM 902 N N . VAL A 1 116 ? 20.975 19.706 -29.430 1.00 63.78 116 VAL A N 1
ATOM 903 C CA . VAL A 1 116 ? 19.861 19.158 -30.224 1.00 63.78 116 VAL A CA 1
ATOM 904 C C . VAL A 1 116 ? 20.323 17.962 -31.068 1.00 63.78 116 VAL A C 1
ATOM 906 O O . VAL A 1 116 ? 21.164 18.098 -31.959 1.00 63.78 116 VAL A O 1
ATOM 909 N N . VAL A 1 117 ? 19.741 16.784 -30.829 1.00 63.09 117 VAL A N 1
ATOM 910 C CA . VAL A 1 117 ? 20.084 15.521 -31.511 1.00 63.09 117 VAL A CA 1
ATOM 911 C C . VAL A 1 117 ? 19.432 15.432 -32.891 1.00 63.09 117 VAL A C 1
ATOM 913 O O . VAL A 1 117 ? 19.978 14.803 -33.796 1.00 63.09 117 VAL A O 1
ATOM 916 N N . THR A 1 118 ? 18.286 16.090 -33.086 1.00 61.59 118 THR A N 1
ATOM 917 C CA . THR A 1 118 ? 17.489 16.005 -34.323 1.00 61.59 118 THR A CA 1
ATOM 918 C C . THR A 1 118 ? 18.144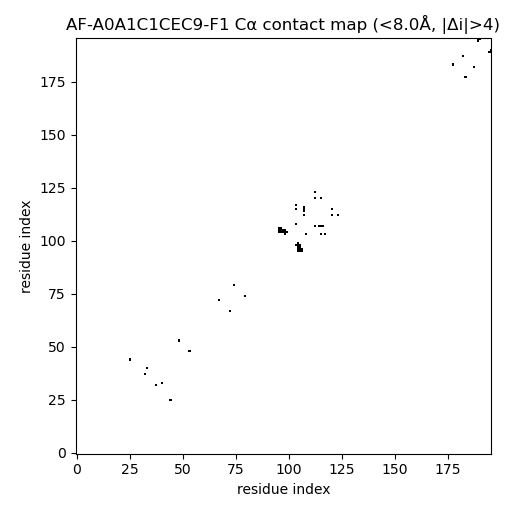 16.674 -35.536 1.00 61.59 118 THR A C 1
ATOM 920 O O . THR A 1 118 ? 17.616 16.586 -36.643 1.00 61.59 118 THR A O 1
ATOM 923 N N . GLY A 1 119 ? 19.300 17.332 -35.373 1.00 56.75 119 GLY A N 1
ATOM 924 C CA . GLY A 1 119 ? 20.038 17.972 -36.468 1.00 56.75 119 GLY A CA 1
ATOM 925 C C . GLY A 1 119 ? 19.321 19.175 -37.098 1.00 56.75 119 GLY A C 1
ATOM 926 O O . GLY A 1 119 ? 19.879 19.822 -37.986 1.00 56.75 119 GLY A O 1
ATOM 927 N N . LEU A 1 120 ? 18.118 19.524 -36.630 1.00 54.78 120 LEU A N 1
ATOM 928 C CA . LEU A 1 120 ? 17.393 20.726 -37.025 1.00 54.78 120 LEU A CA 1
ATOM 929 C C . LEU A 1 120 ? 17.926 21.918 -36.222 1.00 54.78 120 LEU A C 1
ATOM 931 O O . LEU A 1 120 ? 17.336 22.353 -35.241 1.00 54.78 120 LEU A O 1
ATOM 935 N N . ARG A 1 121 ? 19.043 22.495 -36.676 1.0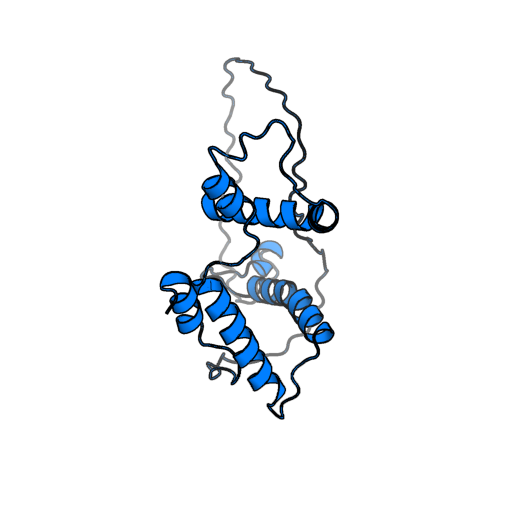0 55.09 121 ARG A N 1
ATOM 936 C CA . ARG A 1 121 ? 19.441 23.865 -36.307 1.00 55.09 121 ARG A CA 1
ATOM 937 C C . ARG A 1 121 ? 18.552 24.858 -37.060 1.00 55.09 121 ARG A C 1
ATOM 939 O O . ARG A 1 121 ? 19.015 25.557 -37.957 1.00 55.09 121 ARG A O 1
ATOM 946 N N . ARG A 1 122 ? 17.249 24.871 -36.785 1.00 54.81 122 ARG A N 1
ATOM 947 C CA . ARG A 1 122 ? 16.397 25.985 -37.213 1.00 54.81 122 ARG A CA 1
ATOM 948 C C . ARG A 1 122 ? 16.564 27.065 -36.161 1.00 54.81 122 ARG A C 1
ATOM 950 O O . ARG A 1 122 ? 16.478 26.745 -34.982 1.00 54.81 122 ARG A O 1
ATOM 957 N N . GLN A 1 123 ? 16.894 28.286 -36.588 1.00 50.31 123 GLN A N 1
ATOM 958 C CA . GLN A 1 123 ? 17.045 29.434 -35.695 1.00 50.31 123 GLN A CA 1
ATOM 959 C C . GLN A 1 123 ? 15.831 29.458 -34.772 1.00 50.31 123 GLN A C 1
ATOM 961 O O . GLN A 1 123 ? 14.711 29.664 -35.241 1.00 50.31 123 GLN A O 1
ATOM 966 N N . LEU A 1 124 ? 16.047 29.136 -33.494 1.00 47.12 124 LEU A N 1
ATOM 967 C CA . LEU A 1 124 ? 15.068 29.426 -32.470 1.00 47.12 124 LEU A CA 1
ATOM 968 C C . LEU A 1 124 ? 14.932 30.941 -32.572 1.00 47.12 124 LEU A C 1
ATOM 970 O O . LEU A 1 124 ? 15.900 31.650 -32.304 1.00 47.12 124 LEU A O 1
ATOM 974 N N . VAL A 1 125 ? 13.815 31.410 -33.132 1.00 49.06 125 VAL A N 1
ATOM 975 C CA . VAL A 1 125 ? 13.440 32.813 -33.021 1.00 49.06 125 VAL A CA 1
ATOM 976 C C . VAL A 1 125 ? 13.337 33.009 -31.523 1.00 49.06 125 VAL A C 1
ATOM 978 O O . VAL A 1 125 ? 12.408 32.505 -30.891 1.00 49.06 125 VAL A O 1
ATOM 981 N N . GLU A 1 126 ? 14.393 33.590 -30.965 1.00 49.66 126 GLU A N 1
ATOM 982 C CA . GLU A 1 126 ? 14.408 34.102 -29.613 1.00 49.66 126 GLU A CA 1
ATOM 983 C C . GLU A 1 126 ? 13.134 34.942 -29.513 1.00 49.66 126 GLU A C 1
ATOM 985 O O . GLU A 1 126 ? 12.923 35.801 -30.382 1.00 49.66 126 GLU A O 1
ATOM 990 N N . PRO A 1 127 ? 12.198 34.614 -28.599 1.00 53.72 127 PRO A N 1
ATOM 991 C CA . PRO A 1 127 ? 11.089 35.524 -28.365 1.00 53.72 127 PRO A CA 1
ATOM 992 C C . PRO A 1 127 ? 11.749 36.879 -28.112 1.00 53.72 127 PRO A C 1
ATOM 994 O O . PRO A 1 127 ? 12.717 36.887 -27.348 1.00 53.72 127 PRO A O 1
ATOM 997 N N . PRO A 1 128 ? 11.340 37.955 -28.815 1.00 46.62 128 PRO A N 1
ATOM 998 C CA . PRO A 1 128 ? 12.001 39.241 -28.666 1.00 46.62 128 PRO A CA 1
ATOM 999 C C . PRO A 1 128 ? 12.120 39.494 -27.169 1.00 46.62 128 PRO A C 1
ATOM 1001 O O . PRO A 1 128 ? 11.106 39.433 -26.466 1.00 46.62 128 PRO A O 1
ATOM 1004 N N . GLU A 1 129 ? 13.362 39.626 -26.682 1.00 48.41 129 GLU A N 1
ATOM 1005 C CA . GLU A 1 129 ? 13.608 40.171 -25.353 1.00 48.41 129 GLU A CA 1
ATOM 1006 C C . GLU A 1 129 ? 12.741 41.416 -25.306 1.00 48.41 129 GLU A C 1
ATOM 1008 O O . GLU A 1 129 ? 12.895 42.263 -26.187 1.00 48.41 129 GLU A O 1
ATOM 1013 N N . GLY A 1 130 ? 11.729 41.388 -24.430 1.00 45.69 130 GLY A N 1
ATOM 1014 C CA . GLY A 1 130 ? 10.618 42.328 -24.452 1.00 45.69 130 GLY A CA 1
ATOM 1015 C C . GLY A 1 130 ? 11.159 43.714 -24.726 1.00 45.69 130 GLY A C 1
ATOM 1016 O O . GLY A 1 130 ? 11.945 44.220 -23.927 1.00 45.69 130 GLY A O 1
ATOM 1017 N N . GLU A 1 131 ? 10.813 44.231 -25.909 1.00 39.47 131 GLU A N 1
ATOM 1018 C CA . GLU A 1 131 ? 11.127 45.591 -26.302 1.00 39.47 131 GLU A CA 1
ATOM 1019 C C . GLU A 1 131 ? 10.681 46.479 -25.152 1.00 39.47 131 GLU A C 1
ATOM 1021 O O . GLU A 1 131 ? 9.524 46.399 -24.736 1.00 39.47 131 GLU A O 1
ATOM 1026 N N . ASP A 1 132 ? 11.650 47.225 -24.627 1.00 40.53 132 ASP A N 1
ATOM 1027 C CA . ASP A 1 132 ? 11.505 48.404 -23.791 1.00 40.53 132 ASP A CA 1
ATOM 1028 C C . ASP A 1 132 ? 10.066 48.954 -23.817 1.00 40.53 132 ASP A C 1
ATOM 1030 O O . ASP A 1 132 ? 9.699 49.737 -24.696 1.00 40.53 132 ASP A O 1
ATOM 1034 N N . GLU A 1 133 ? 9.237 48.563 -22.841 1.00 44.34 133 GLU A N 1
ATOM 1035 C CA . GLU A 1 133 ? 8.112 49.406 -22.440 1.00 44.34 133 GLU A CA 1
ATOM 1036 C C . GLU A 1 133 ? 8.724 50.565 -21.653 1.00 44.34 133 GLU A C 1
ATOM 1038 O O . GLU A 1 133 ? 8.850 50.549 -20.428 1.00 44.34 133 GLU A O 1
ATOM 1043 N N . GLU A 1 134 ? 9.209 51.531 -22.436 1.00 42.22 134 GLU A N 1
ATOM 1044 C CA . GLU A 1 134 ? 9.522 52.889 -22.027 1.00 42.22 134 GLU A CA 1
ATOM 1045 C C . GLU A 1 134 ? 8.373 53.443 -21.171 1.00 42.22 134 GLU A C 1
ATOM 1047 O O . GLU A 1 134 ? 7.220 53.460 -21.601 1.00 42.22 134 GLU A O 1
ATOM 1052 N N . ASP A 1 135 ? 8.732 53.892 -19.966 1.00 41.66 135 ASP A N 1
ATOM 1053 C CA . ASP A 1 135 ? 8.090 54.950 -19.181 1.00 41.66 135 ASP A CA 1
ATOM 1054 C C . ASP A 1 135 ? 6.578 55.145 -19.393 1.00 41.66 135 ASP A C 1
ATOM 1056 O O . ASP A 1 135 ? 6.126 56.008 -20.150 1.00 41.66 135 ASP A O 1
ATOM 1060 N N . ALA A 1 136 ? 5.788 54.428 -18.597 1.00 49.50 136 ALA A N 1
ATOM 1061 C CA . ALA A 1 136 ? 4.486 54.914 -18.163 1.00 49.50 136 ALA A CA 1
ATOM 1062 C C . ALA A 1 136 ? 4.549 55.197 -16.655 1.00 49.50 136 ALA A C 1
ATOM 1064 O O . ALA A 1 136 ? 4.117 54.394 -15.829 1.00 49.50 136 ALA A O 1
ATOM 1065 N N . GLU A 1 137 ? 5.138 56.346 -16.309 1.00 44.75 137 GLU A N 1
ATOM 1066 C CA . GLU A 1 137 ? 4.791 57.058 -15.079 1.00 44.75 137 GLU A CA 1
ATOM 1067 C C . GLU A 1 137 ? 3.278 57.336 -15.113 1.00 44.75 137 GLU A C 1
ATOM 1069 O O . GLU A 1 137 ? 2.846 58.111 -15.963 1.00 44.75 137 GLU A O 1
ATOM 1074 N N . ASP A 1 138 ? 2.476 56.698 -14.255 1.00 49.84 138 ASP A N 1
ATOM 1075 C CA . ASP A 1 138 ? 1.420 57.401 -13.509 1.00 49.84 138 ASP A CA 1
ATOM 1076 C C . ASP A 1 138 ? 0.738 56.510 -12.457 1.00 49.84 138 ASP A C 1
ATOM 1078 O O . ASP A 1 138 ? 0.240 55.425 -12.756 1.00 49.84 138 ASP A O 1
ATOM 1082 N N . ASP A 1 139 ? 0.692 57.071 -11.252 1.00 49.53 139 ASP A N 1
ATOM 1083 C CA . ASP A 1 139 ? -0.320 56.937 -10.204 1.00 49.53 139 ASP A CA 1
ATOM 1084 C C . ASP A 1 139 ? -0.569 55.594 -9.486 1.00 49.53 139 ASP A C 1
ATOM 1086 O O . ASP A 1 139 ? -1.273 54.688 -9.931 1.00 49.53 139 ASP A O 1
ATOM 1090 N N . GLU A 1 140 ? 0.010 55.554 -8.276 1.00 46.53 140 GLU A N 1
ATOM 1091 C CA . GLU A 1 140 ? -0.716 55.487 -6.994 1.00 46.53 140 GLU A CA 1
ATOM 1092 C C . GLU A 1 140 ? -2.041 54.701 -6.996 1.00 46.53 140 GLU A C 1
ATOM 1094 O O . GLU A 1 140 ? -3.062 55.180 -7.472 1.00 46.53 140 GLU A O 1
ATOM 1099 N N . ASP A 1 141 ? -2.050 53.525 -6.355 1.00 48.81 141 ASP A N 1
ATOM 1100 C CA . ASP A 1 141 ? -2.908 53.330 -5.181 1.00 48.81 141 ASP A CA 1
ATOM 1101 C C . ASP A 1 141 ? -2.582 52.033 -4.415 1.00 48.81 141 ASP A C 1
ATOM 1103 O O . ASP A 1 141 ? -2.592 50.904 -4.907 1.00 48.81 141 ASP A O 1
ATOM 1107 N N . GLU A 1 142 ? -2.289 52.282 -3.149 1.00 47.53 142 GLU A N 1
ATOM 1108 C CA . GLU A 1 142 ? -1.993 51.436 -2.005 1.00 47.53 142 GLU A CA 1
ATOM 1109 C C . GLU A 1 142 ? -3.152 50.482 -1.642 1.00 47.53 142 GLU A C 1
ATOM 1111 O O . GLU A 1 142 ? -4.278 50.913 -1.405 1.00 47.53 142 GLU A O 1
ATOM 1116 N N . TYR A 1 143 ? -2.875 49.180 -1.501 1.00 53.75 143 TYR A N 1
ATOM 1117 C CA . TYR A 1 143 ? -3.517 48.368 -0.461 1.00 53.75 143 TYR A CA 1
ATOM 1118 C C . TYR A 1 143 ? -2.642 47.178 -0.050 1.00 53.75 143 TYR A C 1
ATOM 1120 O O . TYR A 1 143 ? -2.392 46.231 -0.793 1.00 53.75 143 TYR A O 1
ATOM 1128 N N . GLU A 1 144 ? -2.194 47.262 1.195 1.00 37.97 144 GLU A N 1
ATOM 1129 C CA . GLU A 1 144 ? -1.585 46.214 1.998 1.00 37.97 144 GLU A CA 1
ATOM 1130 C C . GLU A 1 144 ? -2.683 45.244 2.465 1.00 37.97 144 GLU A C 1
ATOM 1132 O O . GLU A 1 144 ? -3.604 45.634 3.183 1.00 37.97 144 GLU A O 1
ATOM 1137 N N . VAL A 1 145 ? -2.600 43.972 2.065 1.00 52.38 145 VAL A N 1
ATOM 1138 C CA . VAL A 1 145 ? -3.267 42.875 2.779 1.00 52.38 145 VAL A CA 1
ATOM 1139 C C . VAL A 1 145 ? -2.240 41.785 3.031 1.00 52.38 145 VAL A C 1
ATOM 1141 O O . VAL A 1 145 ? -1.948 40.939 2.190 1.00 52.38 145 VAL A O 1
ATOM 1144 N N . THR A 1 146 ? -1.687 41.868 4.229 1.00 37.66 146 THR A N 1
ATOM 1145 C CA . THR A 1 146 ? -1.032 40.801 4.966 1.00 37.66 146 THR A CA 1
ATOM 1146 C C . THR A 1 146 ? -2.063 39.711 5.245 1.00 37.66 146 THR A C 1
ATOM 1148 O O . THR A 1 146 ? -3.056 39.979 5.918 1.00 37.66 146 THR A O 1
ATOM 1151 N N . ASP A 1 147 ? -1.830 38.490 4.774 1.00 43.91 147 ASP A N 1
ATOM 1152 C CA . ASP A 1 147 ? -2.151 37.334 5.603 1.00 43.91 147 ASP A CA 1
ATOM 1153 C C . ASP A 1 147 ? -1.134 36.220 5.370 1.00 43.91 147 ASP A C 1
ATOM 1155 O O . ASP A 1 147 ? -0.781 35.860 4.244 1.00 43.91 147 ASP A O 1
ATOM 1159 N N . GLU A 1 148 ? -0.606 35.771 6.495 1.00 38.47 148 GLU A N 1
ATOM 1160 C CA . GLU A 1 148 ? 0.294 34.651 6.660 1.00 38.47 148 GLU A CA 1
ATOM 1161 C C . GLU A 1 148 ? -0.491 33.364 6.366 1.00 38.47 148 GLU A C 1
ATOM 1163 O O . GLU A 1 148 ? -1.641 33.255 6.766 1.00 38.47 148 GLU A O 1
ATOM 1168 N N . GLU A 1 149 ? 0.110 32.391 5.674 1.00 44.50 149 GLU A N 1
ATOM 1169 C CA . GLU A 1 149 ? 0.122 30.971 6.074 1.00 44.50 149 GLU A CA 1
ATOM 1170 C C . GLU A 1 149 ? 0.672 30.067 4.952 1.00 44.50 149 GLU A C 1
ATOM 1172 O O . GLU A 1 149 ? 0.051 29.816 3.925 1.00 44.50 149 GLU A O 1
ATOM 1177 N N . GLY A 1 150 ? 1.898 29.596 5.201 1.00 34.41 150 GLY A N 1
ATOM 1178 C CA . GLY A 1 150 ? 2.504 28.327 4.784 1.00 34.41 150 GLY A CA 1
ATOM 1179 C C . GLY A 1 150 ? 1.956 27.571 3.570 1.00 34.41 150 GLY A C 1
ATOM 1180 O O . GLY A 1 150 ? 1.236 26.591 3.732 1.00 34.41 150 GLY A O 1
ATOM 1181 N N . GLU A 1 151 ? 2.473 27.879 2.380 1.00 42.22 151 GLU A N 1
ATOM 1182 C CA . GLU A 1 151 ? 2.550 26.917 1.276 1.00 42.22 151 GLU A CA 1
ATOM 1183 C C . GLU A 1 151 ? 3.936 26.245 1.265 1.00 42.22 151 GLU A C 1
ATOM 1185 O O . GLU A 1 151 ? 4.879 26.716 0.627 1.00 42.22 151 GLU A O 1
ATOM 1190 N N . GLU A 1 152 ? 4.065 25.093 1.936 1.00 43.62 152 GLU A N 1
ATOM 1191 C CA . GLU A 1 152 ? 5.058 24.082 1.541 1.00 43.62 152 GLU A CA 1
ATOM 1192 C C . GLU A 1 152 ? 4.590 23.447 0.222 1.00 43.62 152 GLU A C 1
ATOM 1194 O O . GLU A 1 152 ? 4.066 22.334 0.155 1.00 43.62 152 GLU A O 1
ATOM 1199 N N . GLY A 1 153 ? 4.749 24.206 -0.863 1.00 40.62 153 GLY A N 1
ATOM 1200 C CA . GLY A 1 153 ? 4.629 23.702 -2.219 1.00 40.62 153 GLY A CA 1
ATOM 1201 C C . GLY A 1 153 ? 5.691 22.633 -2.442 1.00 40.62 153 GLY A C 1
ATOM 1202 O O . GLY A 1 153 ? 6.886 22.914 -2.357 1.00 40.62 153 GLY A O 1
ATOM 1203 N N . GLY A 1 154 ? 5.241 21.406 -2.721 1.00 40.22 154 GLY A N 1
ATOM 1204 C CA . GLY A 1 154 ? 6.078 20.256 -3.050 1.00 40.22 154 GLY A CA 1
ATOM 1205 C C . GLY A 1 154 ? 7.120 20.611 -4.108 1.00 40.22 154 GLY A C 1
ATOM 1206 O O . GLY A 1 154 ? 6.838 20.628 -5.309 1.00 40.22 154 GLY A O 1
ATOM 1207 N N . ALA A 1 155 ? 8.329 20.911 -3.637 1.00 45.44 155 ALA A N 1
ATOM 1208 C CA . ALA A 1 155 ? 9.470 21.252 -4.457 1.00 45.44 155 ALA A CA 1
ATOM 1209 C C . ALA A 1 155 ? 9.848 20.021 -5.282 1.00 45.44 155 ALA A C 1
ATOM 1211 O O . ALA A 1 155 ? 10.423 19.051 -4.793 1.00 45.44 155 ALA A O 1
ATOM 1212 N N . MET A 1 156 ? 9.472 20.064 -6.557 1.00 49.62 156 MET A N 1
ATOM 1213 C CA . MET A 1 156 ? 9.940 19.151 -7.586 1.00 49.62 156 MET A CA 1
ATOM 1214 C C . MET A 1 156 ? 11.469 19.201 -7.603 1.00 49.62 156 MET A C 1
ATOM 1216 O O . MET A 1 156 ? 12.047 20.203 -8.018 1.00 49.62 156 MET A O 1
ATOM 1220 N N . ASP A 1 157 ? 12.105 18.129 -7.136 1.00 47.38 157 ASP A N 1
ATOM 1221 C CA . ASP A 1 157 ? 13.557 17.999 -7.035 1.00 47.38 157 ASP A CA 1
ATOM 1222 C C . ASP A 1 157 ? 14.201 18.197 -8.426 1.00 47.38 157 ASP A C 1
ATOM 1224 O O . ASP A 1 157 ? 14.103 17.362 -9.336 1.00 47.38 157 ASP A O 1
ATOM 1228 N N . ILE A 1 158 ? 14.794 19.376 -8.638 1.00 40.19 158 ILE A N 1
ATOM 1229 C CA . ILE A 1 158 ? 15.565 19.728 -9.834 1.00 40.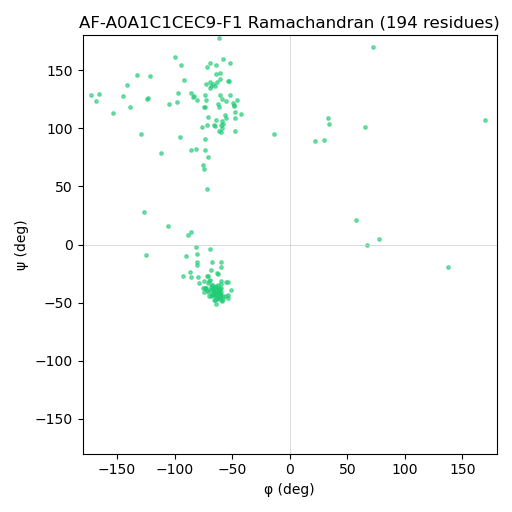19 158 ILE A CA 1
ATOM 1230 C C . ILE A 1 158 ? 16.989 19.239 -9.584 1.00 40.19 158 ILE A C 1
ATOM 1232 O O . ILE A 1 158 ? 17.883 19.981 -9.178 1.00 40.19 158 ILE A O 1
ATOM 1236 N N . GLU A 1 159 ? 17.205 17.947 -9.818 1.00 49.47 159 GLU A N 1
ATOM 1237 C CA . GLU A 1 159 ? 18.539 17.366 -9.744 1.00 49.47 159 GLU A CA 1
ATOM 1238 C C . GLU A 1 159 ? 19.382 17.842 -10.946 1.00 49.47 159 GLU A C 1
ATOM 1240 O O . GLU A 1 159 ? 19.217 17.402 -12.088 1.00 49.47 159 GLU A O 1
ATOM 1245 N N . LYS A 1 160 ? 20.285 18.798 -10.690 1.00 39.19 160 LYS A N 1
ATOM 1246 C CA . LYS A 1 160 ? 21.360 19.223 -11.599 1.00 39.19 160 LYS A CA 1
ATOM 1247 C C . LYS A 1 160 ? 22.340 18.060 -11.791 1.00 39.19 160 LYS A C 1
ATOM 1249 O O . LYS A 1 160 ? 23.209 17.858 -10.948 1.00 39.19 160 LYS A O 1
ATOM 1254 N N . GLN A 1 161 ? 22.275 17.346 -12.916 1.00 45.28 161 GLN A N 1
ATOM 1255 C CA . GLN A 1 161 ? 23.341 16.415 -13.307 1.00 45.28 161 GLN A CA 1
ATOM 1256 C C . GLN A 1 161 ? 23.912 16.724 -14.699 1.00 45.28 161 GLN A C 1
ATOM 1258 O O . GLN A 1 161 ? 23.201 16.841 -15.695 1.00 45.28 161 GLN A O 1
ATOM 1263 N N . GLN A 1 162 ? 25.239 16.886 -14.703 1.00 38.69 162 GLN A N 1
ATOM 1264 C CA . GLN A 1 162 ? 26.139 17.167 -15.824 1.00 38.69 162 GLN A CA 1
ATOM 1265 C C . GLN A 1 162 ? 26.102 16.062 -16.902 1.00 38.69 162 GLN A C 1
ATOM 1267 O O . GLN A 1 162 ? 25.959 14.887 -16.555 1.00 38.69 162 GLN A O 1
ATOM 1272 N N . PRO A 1 163 ? 26.295 16.377 -18.199 1.00 36.81 163 PRO A N 1
ATOM 1273 C CA . PRO A 1 163 ? 26.204 15.381 -19.257 1.00 36.81 163 PRO A CA 1
ATOM 1274 C C . PRO A 1 163 ? 27.537 14.643 -19.449 1.00 36.81 163 PRO A C 1
ATOM 1276 O O . PRO A 1 163 ? 28.590 15.255 -19.629 1.00 36.81 163 PRO A O 1
ATOM 1279 N N . LYS A 1 164 ? 27.481 13.308 -19.482 1.00 42.47 164 LYS A N 1
ATOM 1280 C CA . LYS A 1 164 ? 28.529 12.446 -20.049 1.00 42.47 164 LYS A CA 1
ATOM 1281 C C . LYS A 1 164 ? 27.888 11.569 -21.136 1.00 42.47 164 LYS A C 1
ATOM 1283 O O . LYS A 1 164 ? 26.874 10.936 -20.840 1.00 42.47 164 LYS A O 1
ATOM 1288 N N . PRO A 1 165 ? 28.400 11.547 -22.383 1.00 38.16 165 PRO A N 1
ATOM 1289 C CA . PRO A 1 165 ? 27.684 10.946 -23.500 1.00 38.16 165 PRO A CA 1
ATOM 1290 C C . PRO A 1 165 ? 28.183 9.528 -23.771 1.00 38.16 165 PRO A C 1
ATOM 1292 O O . PRO A 1 165 ? 29.351 9.356 -24.099 1.00 38.16 165 PRO A O 1
ATOM 1295 N N . GLU A 1 166 ? 27.299 8.531 -23.733 1.00 45.06 166 GLU A N 1
ATOM 1296 C CA . GLU A 1 166 ? 27.492 7.303 -24.508 1.00 45.06 166 GLU A CA 1
ATOM 1297 C C . GLU A 1 166 ? 26.167 6.845 -25.124 1.00 45.06 166 GLU A C 1
ATOM 1299 O O . GLU A 1 166 ? 25.169 6.568 -24.462 1.00 45.06 166 GLU A O 1
ATOM 1304 N N . SER A 1 167 ? 26.192 6.831 -26.448 1.00 37.03 167 SER A N 1
ATOM 1305 C CA . SER A 1 167 ? 25.172 6.405 -27.386 1.00 37.03 167 SER A CA 1
ATOM 1306 C C . SER A 1 167 ? 25.028 4.884 -27.403 1.00 37.03 167 SER A C 1
ATOM 1308 O O . SER A 1 167 ? 26.025 4.166 -27.448 1.00 37.03 167 SER A O 1
ATOM 1310 N N . LYS A 1 168 ? 23.783 4.391 -27.454 1.00 43.56 168 LYS A N 1
ATOM 1311 C CA . LYS A 1 168 ? 23.396 3.153 -28.156 1.00 43.56 168 LYS A CA 1
ATOM 1312 C C . LYS A 1 168 ? 21.875 3.075 -28.324 1.00 43.56 168 LYS A C 1
ATOM 1314 O O . LYS A 1 168 ? 21.105 3.267 -27.393 1.00 43.56 168 LYS A O 1
ATOM 1319 N N . SER A 1 169 ? 21.499 2.820 -29.567 1.00 35.78 169 SER A N 1
ATOM 1320 C CA . SER A 1 169 ? 20.173 2.682 -30.171 1.00 35.78 169 SER A CA 1
ATOM 1321 C C . SER A 1 169 ? 19.312 1.558 -29.586 1.00 35.78 169 SER A C 1
ATOM 1323 O O . SER A 1 169 ? 19.836 0.461 -29.394 1.00 35.78 169 SER A O 1
ATOM 1325 N N . ILE A 1 170 ? 17.995 1.767 -29.455 1.00 42.75 170 ILE A N 1
ATOM 1326 C CA . ILE A 1 170 ? 16.986 0.690 -29.365 1.00 42.75 170 ILE A CA 1
ATOM 1327 C C . ILE A 1 170 ? 15.722 1.118 -30.154 1.00 42.75 170 ILE A C 1
ATOM 1329 O O . ILE A 1 170 ? 15.354 2.290 -30.065 1.00 42.75 170 ILE A O 1
ATOM 1333 N N . PRO A 1 171 ? 15.095 0.228 -30.955 1.00 37.97 171 PRO A N 1
ATOM 1334 C CA . PRO A 1 171 ? 14.083 0.583 -31.948 1.00 37.97 171 PRO A CA 1
ATOM 1335 C C . PRO A 1 171 ? 12.631 0.474 -31.441 1.00 37.97 171 PRO A C 1
ATOM 1337 O O . PRO A 1 171 ? 12.331 -0.300 -30.539 1.00 37.97 171 PRO A O 1
ATOM 1340 N N . GLU A 1 172 ? 11.766 1.260 -32.088 1.00 36.38 172 GLU A N 1
ATOM 1341 C CA . GLU A 1 172 ? 10.345 1.036 -32.416 1.00 36.38 172 GLU A CA 1
ATOM 1342 C C . GLU A 1 172 ? 9.470 0.237 -31.420 1.00 36.38 172 GLU A C 1
ATOM 1344 O O . GLU A 1 172 ? 9.476 -0.994 -31.364 1.00 36.38 172 GLU A O 1
ATOM 1349 N N . THR A 1 173 ? 8.643 0.976 -30.672 1.00 36.59 173 THR A N 1
ATOM 1350 C CA . THR A 1 173 ? 7.629 0.488 -29.728 1.00 36.59 173 THR A CA 1
ATOM 1351 C C . THR A 1 173 ? 6.583 -0.388 -30.423 1.00 36.59 173 THR A C 1
ATOM 1353 O O . THR A 1 173 ? 5.593 0.103 -30.963 1.00 36.59 173 THR A O 1
ATOM 1356 N N . GLN A 1 174 ? 6.765 -1.706 -30.359 1.00 41.00 174 GLN A N 1
ATOM 1357 C CA . GLN A 1 174 ? 5.685 -2.661 -30.587 1.00 41.00 174 GLN A CA 1
ATOM 1358 C C . GLN A 1 174 ? 4.754 -2.664 -29.371 1.00 41.00 174 GLN A C 1
ATOM 1360 O O . GLN A 1 174 ? 5.188 -2.783 -28.226 1.00 41.00 174 GLN A O 1
ATOM 1365 N N . THR A 1 175 ? 3.460 -2.512 -29.632 1.00 42.59 175 THR A N 1
ATOM 1366 C CA . THR A 1 175 ? 2.379 -2.554 -28.648 1.00 42.59 175 THR A CA 1
ATOM 1367 C C . THR A 1 175 ? 2.385 -3.914 -27.945 1.00 42.59 175 THR A C 1
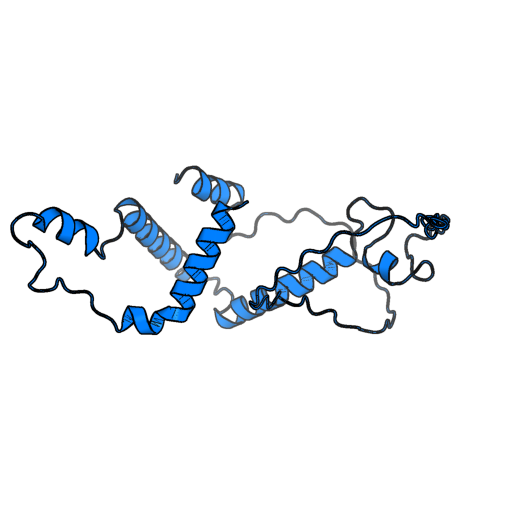ATOM 1369 O O . THR A 1 175 ? 1.984 -4.923 -28.523 1.00 42.59 175 THR A O 1
ATOM 1372 N N . ALA A 1 176 ? 2.889 -3.962 -26.711 1.00 43.25 176 ALA A N 1
ATOM 1373 C CA . ALA A 1 176 ? 2.887 -5.184 -25.918 1.00 43.25 176 ALA A CA 1
ATOM 1374 C C . ALA A 1 176 ? 1.437 -5.583 -25.556 1.00 43.25 176 ALA A C 1
ATOM 1376 O O . ALA A 1 176 ? 0.632 -4.712 -25.212 1.00 43.25 176 ALA A O 1
ATOM 1377 N N . PRO A 1 177 ? 1.082 -6.880 -25.625 1.00 52.06 177 PRO A N 1
ATOM 1378 C CA . PRO A 1 177 ? -0.226 -7.369 -25.199 1.00 52.06 177 PRO A CA 1
ATOM 1379 C C . PRO A 1 177 ? -0.423 -7.167 -23.684 1.00 52.06 177 PRO A C 1
ATOM 1381 O O . PRO A 1 177 ? 0.561 -7.114 -22.942 1.00 52.06 177 PRO A O 1
ATOM 1384 N N . PRO A 1 178 ? -1.677 -7.064 -23.201 1.00 50.91 178 PRO A N 1
ATOM 1385 C CA . PRO A 1 178 ? -1.963 -6.798 -21.795 1.00 50.91 178 PRO A CA 1
ATOM 1386 C C . PRO A 1 178 ? -1.348 -7.879 -20.897 1.00 50.91 178 PRO A C 1
ATOM 1388 O O . PRO A 1 178 ? -1.603 -9.072 -21.073 1.00 50.91 178 PRO A O 1
ATOM 1391 N N . THR A 1 179 ? -0.535 -7.451 -19.931 1.00 54.31 179 THR A N 1
ATOM 1392 C CA . THR A 1 179 ? 0.094 -8.314 -18.929 1.00 54.31 179 THR A CA 1
ATOM 1393 C C . THR A 1 179 ? -0.986 -9.113 -18.188 1.00 54.31 179 THR A C 1
ATOM 1395 O O . THR A 1 179 ? -1.892 -8.500 -17.611 1.00 54.31 179 THR A O 1
ATOM 1398 N N . PRO A 1 180 ? -0.931 -10.459 -18.170 1.00 48.78 180 PRO A N 1
ATOM 1399 C CA . PRO A 1 180 ? -1.917 -11.261 -17.456 1.00 48.78 180 PRO A CA 1
ATOM 1400 C C . PRO A 1 180 ? -1.807 -10.969 -15.954 1.00 48.78 180 PRO A C 1
ATOM 1402 O O . PRO A 1 180 ? -0.835 -11.350 -15.309 1.00 48.78 180 PRO A O 1
ATOM 1405 N N . GLY A 1 181 ? -2.788 -10.248 -15.408 1.00 64.38 181 GLY A N 1
ATOM 1406 C CA . GLY A 1 181 ? -2.854 -9.892 -13.987 1.00 64.38 181 GLY A CA 1
ATOM 1407 C C . GLY A 1 181 ? -3.276 -8.451 -13.697 1.00 64.38 181 GLY A C 1
ATOM 1408 O O . GLY A 1 181 ? -3.755 -8.191 -12.596 1.00 64.38 181 GLY A O 1
ATOM 1409 N N . LEU A 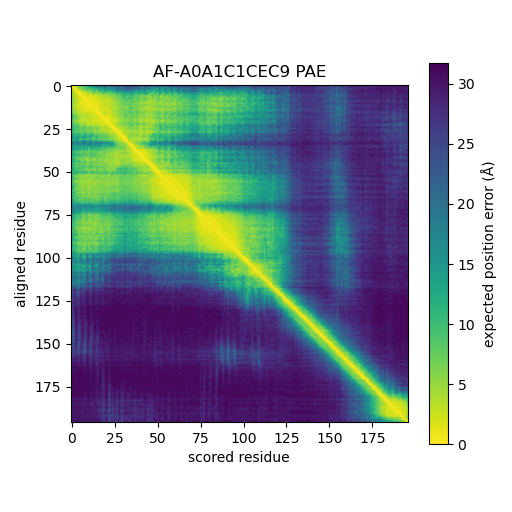1 182 ? -3.172 -7.531 -14.664 1.00 65.62 182 LEU A N 1
ATOM 1410 C CA . LEU A 1 182 ? -3.767 -6.195 -14.551 1.00 65.62 182 LEU A CA 1
ATOM 1411 C C . LEU A 1 182 ? -5.124 -6.169 -15.262 1.00 65.62 182 LEU A C 1
ATOM 1413 O O . LEU A 1 182 ? -5.238 -6.598 -16.411 1.00 65.62 182 LEU A O 1
ATOM 1417 N N . MET A 1 183 ? -6.161 -5.658 -14.589 1.00 69.12 183 MET A N 1
ATOM 1418 C CA . MET A 1 183 ? -7.433 -5.389 -15.259 1.00 69.12 183 MET A CA 1
ATOM 1419 C C . MET A 1 183 ? -7.235 -4.313 -16.338 1.00 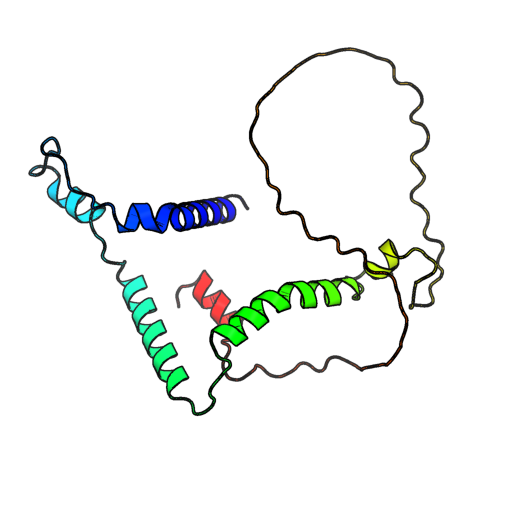69.12 183 MET A C 1
ATOM 1421 O O . MET A 1 183 ? -6.520 -3.339 -16.095 1.00 69.12 183 MET A O 1
ATOM 1425 N N . PRO A 1 184 ? -7.872 -4.449 -17.516 1.00 81.81 184 PRO A N 1
ATOM 1426 C CA . PRO A 1 184 ? -7.857 -3.402 -18.528 1.00 81.81 184 PRO A CA 1
ATOM 1427 C C . PRO A 1 184 ? -8.326 -2.064 -17.943 1.00 81.81 184 PRO A C 1
ATOM 1429 O O . PRO A 1 184 ? -9.299 -2.019 -17.191 1.00 81.81 184 PRO A O 1
ATOM 1432 N N . LEU A 1 185 ? -7.682 -0.963 -18.339 1.00 78.38 185 LEU A N 1
ATOM 1433 C CA . LEU A 1 185 ? -8.023 0.397 -17.894 1.00 78.38 185 LEU A CA 1
ATOM 1434 C C . LEU A 1 185 ? -9.497 0.748 -18.162 1.00 78.38 185 LEU A C 1
ATOM 1436 O O . LEU A 1 185 ? -10.125 1.432 -17.364 1.00 78.38 185 LEU A O 1
ATOM 1440 N N . ALA A 1 186 ? -10.074 0.210 -19.241 1.00 79.56 186 ALA A N 1
ATOM 1441 C CA . ALA A 1 186 ? -11.497 0.345 -19.545 1.00 79.56 186 ALA A CA 1
ATOM 1442 C C . ALA A 1 186 ? -12.395 -0.291 -18.472 1.00 79.56 186 ALA A C 1
ATOM 1444 O O . ALA A 1 186 ? -13.436 0.270 -18.142 1.00 79.56 186 ALA A O 1
ATOM 1445 N N . SER A 1 187 ? -11.982 -1.426 -17.898 1.00 79.69 187 SER A N 1
ATOM 1446 C CA . SER A 1 187 ? -12.684 -2.037 -16.770 1.00 79.69 187 SER A CA 1
ATOM 1447 C C . SER A 1 187 ? -12.553 -1.166 -15.526 1.00 79.69 187 SER A C 1
ATOM 1449 O O . SER A 1 187 ? -13.560 -0.904 -14.887 1.00 79.69 187 SER A O 1
ATOM 1451 N N . ILE A 1 188 ? -11.360 -0.639 -15.223 1.00 80.00 188 ILE A N 1
ATOM 1452 C CA . ILE A 1 188 ? -11.148 0.278 -14.085 1.00 80.00 188 ILE A CA 1
ATOM 1453 C C . ILE A 1 188 ? -12.022 1.529 -14.229 1.00 80.00 188 ILE A C 1
ATOM 1455 O O . ILE A 1 188 ? -12.757 1.876 -13.311 1.00 80.00 188 ILE A O 1
ATOM 1459 N N . HIS A 1 189 ? -12.009 2.167 -15.401 1.00 79.12 189 HIS A N 1
ATOM 1460 C CA . HIS A 1 189 ? -12.829 3.342 -15.680 1.00 79.12 189 HIS A CA 1
ATOM 1461 C C . HIS A 1 189 ? -14.325 3.027 -15.574 1.00 79.12 189 HIS A C 1
ATOM 1463 O O . HIS A 1 189 ? -15.090 3.813 -15.019 1.00 79.12 189 HIS A O 1
ATOM 1469 N N . LYS A 1 190 ? -14.758 1.858 -16.054 1.00 84.12 190 LYS A N 1
ATOM 1470 C CA . LYS A 1 190 ? -16.141 1.403 -15.907 1.00 84.12 190 LYS A CA 1
ATOM 1471 C C . LYS A 1 190 ? -16.515 1.168 -14.436 1.00 84.12 190 LYS A C 1
ATOM 1473 O O . LYS A 1 190 ? -17.578 1.630 -14.025 1.00 84.12 190 LYS A O 1
ATOM 1478 N N . PHE A 1 191 ? -15.644 0.550 -13.637 1.00 79.69 191 PHE A N 1
ATOM 1479 C CA . PHE A 1 191 ? -15.862 0.376 -12.198 1.00 79.69 191 PHE A CA 1
ATOM 1480 C C . PHE A 1 191 ? -15.959 1.724 -11.475 1.00 79.69 191 PHE A C 1
ATOM 1482 O O . PHE A 1 191 ? -16.890 1.921 -10.7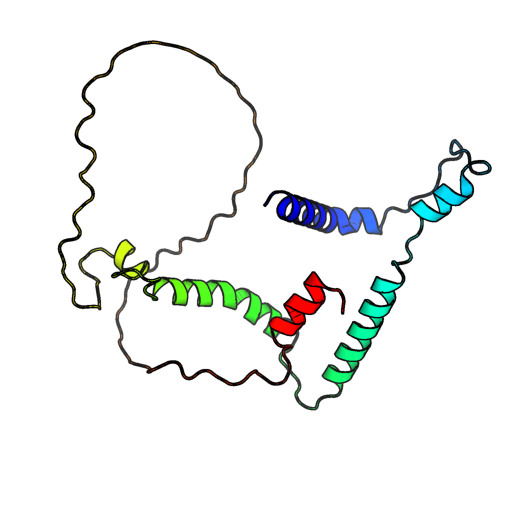00 1.00 79.69 191 PHE A O 1
ATOM 1489 N N . MET A 1 192 ? -15.077 2.677 -11.793 1.00 77.62 192 MET A N 1
ATOM 1490 C CA . MET A 1 192 ? -15.099 4.024 -11.208 1.00 77.62 192 MET A CA 1
ATOM 1491 C C . MET A 1 192 ? -16.355 4.819 -11.577 1.00 77.62 192 MET A C 1
ATOM 1493 O O . MET A 1 192 ? -16.886 5.548 -10.749 1.00 77.62 192 MET A O 1
ATOM 1497 N N . THR A 1 193 ? -16.828 4.703 -12.820 1.00 79.00 193 THR A N 1
ATOM 1498 C CA . THR A 1 193 ? -17.925 5.546 -13.327 1.00 79.00 193 THR A CA 1
ATOM 1499 C C . THR A 1 193 ? -19.308 4.928 -13.169 1.00 79.00 193 THR A C 1
ATOM 1501 O O . THR A 1 193 ? -20.291 5.660 -13.089 1.00 79.00 193 THR A O 1
ATOM 1504 N N . THR A 1 194 ? -19.418 3.598 -13.142 1.00 77.88 194 THR A N 1
ATOM 1505 C CA . THR A 1 194 ? -20.719 2.907 -13.175 1.00 77.88 194 THR A CA 1
ATOM 1506 C C . THR A 1 194 ? -20.954 1.942 -12.019 1.00 77.88 194 THR A C 1
ATOM 1508 O O . THR A 1 194 ? -22.074 1.447 -11.884 1.00 77.88 194 THR A O 1
ATOM 1511 N N . GLY A 1 195 ? -19.939 1.662 -11.188 1.00 62.66 195 GLY A N 1
ATOM 1512 C CA . GLY A 1 195 ? -20.050 0.714 -10.074 1.00 62.66 195 GLY A CA 1
ATOM 1513 C C . GLY A 1 195 ? -20.466 -0.707 -10.494 1.00 62.66 195 GLY A C 1
ATOM 1514 O O . GLY A 1 195 ? -21.008 -1.439 -9.670 1.00 62.66 195 GLY A O 1
ATOM 1515 N N . ARG A 1 196 ? -20.277 -1.076 -11.774 1.00 46.59 196 ARG A N 1
ATOM 1516 C CA . ARG A 1 196 ? -20.679 -2.350 -12.401 1.00 46.59 196 ARG A CA 1
ATOM 1517 C C . ARG A 1 196 ? -19.638 -2.895 -13.376 1.00 46.59 196 ARG A C 1
ATOM 1519 O O . ARG A 1 196 ? -18.896 -2.088 -13.976 1.00 46.59 196 ARG A O 1
#

pLDDT: mean 70.35, std 19.39, range [34.41, 95.19]

Sequence (196 aa):
MAELTTDQTITSQLGEAGELFRSTVAFPTPQFPGVKSQNILDALLRSKFEPNIEDWVKEGEDIAARQRKTTSRGLSESERNELWQWAPGAANSAARRQTWGGDYTRAEMQGGIENVVTGLRRQLVEPPEGEDEEDAEDDEDEYEVTDEEGEEGGAMDIEKQQPKPESKSIPETQTAPPTPGLMPLASIHKFMTTGR

InterPro domains:
  IPR019364 Mediator complex, subunit Med8, fungi/metazoa [PF10232] (8-195)
  IPR019364 Mediator complex, subunit Med8, fungi/metazoa [PTHR13074] (7-170)

Radius of gyration: 28.2 Å; Cα contacts (8 Å, |Δi|>4): 33; chains: 1; bounding box: 65×78×66 Å

Secondary structure (DSSP, 8-state):
-HHHHHHHHHHHHHHHTHHHHHH------TTS-TTTSHHHHHHHT--SPPHHHHHHHHHHHHHHHHHHHSS-----HHHHHHHHHHHHHHHHHHHHHS-SSSSS-HHHHHH-GGG-TT-------PPP-----------------------------------------------PPPPTTSPPHHHHHHHHHH--

Mean predicted aligned error: 20.54 Å

Foldseek 3Di:
DVVVVVVVVVVVVCVVCVVVVVPDDDDDDPPDPCVPCVVVVCVVNDPDDDPLVVVVVVVVVVLVVVVVPDPPPDDDPVVVVVCVVVVVVVVVVVQQCDDPVHPARVVDVVVDLVPGPVPPPDPPPPPPPPPDPPDDDDDDDDDDDDDDDDDPPPPPDPDDDDDDDDDDDDDDDDDDDDDPPDDPVVVVVCCVPPVD

Solvent-accessible surface area (backbone atoms only — not comparable to full-atom values): 13248 Å² total; per-residue (Å²): 119,71,69,66,52,52,54,51,52,52,53,49,56,49,59,75,45,38,68,60,57,73,71,54,79,91,72,84,58,94,84,53,63,59,88,85,43,42,74,56,50,57,62,73,70,51,83,70,70,56,71,72,54,51,53,49,50,52,51,50,51,54,50,53,56,53,54,71,68,45,88,69,78,67,78,52,73,67,58,46,49,52,48,60,67,45,44,60,59,52,50,52,56,51,54,32,69,38,52,85,86,47,100,56,23,60,50,31,66,75,59,36,88,87,59,53,83,84,73,73,87,63,81,73,76,68,72,73,74,75,74,81,83,71,83,79,88,77,81,90,85,91,80,91,78,88,76,90,80,87,79,87,67,84,74,75,83,78,79,89,74,85,92,78,92,82,90,84,89,83,83,82,91,71,86,75,75,85,62,93,85,64,80,55,66,69,56,52,53,35,40,74,75,64,76,100